Protein AF-A0A8A1M6J2-F1 (afdb_monomer_lite)

Foldseek 3Di:
DDDDDPDDPPPPPPPDPDDDDDPDDDPPPCDPVNVVVVVVVCVVVVVVVVVVVVVVVVVLVVLLVVLLVLLVQLLVLLVVCVVLLVQCVVDPDPVSVLVSLVVCVVSLVSNVVSVVVLVVSCVVLVPDPDPDPSSVVSNVSSVVCCVLRVCSVVLSVLSVVLNVDDDVVNVVSSVVSSVVSVSSNVSSVVVVVVSVVVD

Structure (mmCIF, N/CA/C/O backbone):
data_AF-A0A8A1M6J2-F1
#
_entry.id   AF-A0A8A1M6J2-F1
#
loop_
_atom_site.group_PDB
_atom_site.id
_atom_site.type_symbol
_atom_site.label_atom_id
_atom_site.label_alt_id
_atom_site.label_comp_id
_atom_site.label_asym_id
_atom_site.label_entity_id
_atom_site.label_seq_id
_atom_site.pdbx_PDB_ins_code
_atom_site.Cartn_x
_atom_site.Cartn_y
_atom_site.Cartn_z
_atom_site.occupancy
_atom_site.B_iso_or_equiv
_atom_site.auth_seq_id
_atom_site.auth_comp_id
_atom_site.auth_asym_id
_atom_site.auth_atom_id
_atom_site.pdbx_PDB_model_num
ATOM 1 N N . MET A 1 1 ? -9.683 -28.097 -28.982 1.00 28.72 1 MET A N 1
ATOM 2 C CA . MET A 1 1 ? -9.807 -28.753 -30.300 1.00 28.72 1 MET A CA 1
ATOM 3 C C . MET A 1 1 ? -9.767 -27.653 -31.357 1.00 28.72 1 MET A C 1
ATOM 5 O O . MET A 1 1 ? -10.725 -26.904 -31.413 1.00 28.72 1 MET A O 1
ATOM 9 N N . PHE A 1 2 ? -8.634 -27.545 -32.076 1.00 29.22 2 PHE A N 1
ATOM 10 C CA . PHE A 1 2 ? -8.342 -26.716 -33.273 1.00 29.22 2 PHE A CA 1
ATOM 11 C C . PHE A 1 2 ? -8.605 -25.196 -33.148 1.00 29.22 2 PHE A C 1
ATOM 13 O O . PHE A 1 2 ? -9.744 -24.764 -33.092 1.00 29.22 2 PHE A O 1
ATOM 20 N N . VAL A 1 3 ? -7.609 -24.304 -33.008 1.00 35.41 3 VAL A N 1
ATOM 21 C CA . VAL A 1 3 ? -6.515 -23.961 -33.951 1.00 35.41 3 VAL A CA 1
ATOM 22 C C . VAL A 1 3 ? -6.980 -24.016 -35.404 1.00 35.41 3 VAL A C 1
ATOM 24 O O . VAL A 1 3 ? -7.045 -25.108 -35.946 1.00 35.41 3 VAL A O 1
ATOM 27 N N . HIS A 1 4 ? -7.264 -22.857 -36.017 1.00 32.22 4 HIS A N 1
ATOM 28 C CA . HIS A 1 4 ? -6.902 -22.508 -37.405 1.00 32.22 4 HIS A CA 1
ATOM 29 C C . HIS A 1 4 ? -7.549 -21.189 -37.854 1.00 32.22 4 HIS A C 1
ATOM 31 O O . HIS A 1 4 ? -8.605 -21.209 -38.478 1.00 32.22 4 HIS A O 1
ATOM 37 N N . THR A 1 5 ? -6.876 -20.046 -37.662 1.00 41.50 5 THR A N 1
ATOM 38 C CA . THR A 1 5 ? -6.970 -18.944 -38.650 1.00 41.50 5 THR A CA 1
ATOM 39 C C . THR A 1 5 ? -5.749 -18.012 -38.675 1.00 41.50 5 THR A C 1
ATOM 41 O O . THR A 1 5 ? -5.894 -16.812 -38.842 1.00 41.50 5 THR A O 1
ATOM 44 N N . HIS A 1 6 ? -4.523 -18.535 -38.567 1.00 37.41 6 HIS A N 1
ATOM 45 C CA . HIS A 1 6 ? -3.322 -17.734 -38.866 1.00 37.41 6 HIS A CA 1
ATOM 46 C C . HIS A 1 6 ? -2.221 -18.544 -39.567 1.00 37.41 6 HIS A C 1
ATOM 48 O O . HIS A 1 6 ? -1.067 -18.546 -39.164 1.00 37.41 6 HIS A O 1
ATOM 54 N N . ILE A 1 7 ? -2.564 -19.228 -40.665 1.00 40.97 7 ILE A N 1
ATOM 55 C CA . ILE A 1 7 ? -1.568 -19.728 -41.630 1.00 40.97 7 ILE A CA 1
ATOM 56 C C . ILE A 1 7 ? -2.068 -19.429 -43.046 1.00 40.97 7 ILE A C 1
ATOM 58 O O . ILE A 1 7 ? -2.520 -20.309 -43.769 1.00 40.97 7 ILE A O 1
ATOM 62 N N . ALA A 1 8 ? -2.016 -18.156 -43.438 1.00 36.75 8 ALA A N 1
ATOM 63 C CA . ALA A 1 8 ? -2.224 -17.740 -44.830 1.00 36.75 8 ALA A CA 1
ATOM 64 C C . ALA A 1 8 ? -1.248 -16.640 -45.290 1.00 36.75 8 ALA A C 1
ATOM 66 O O . ALA A 1 8 ? -1.493 -15.983 -46.295 1.00 36.75 8 ALA A O 1
ATOM 67 N N . LYS A 1 9 ? -0.118 -16.443 -44.591 1.00 41.53 9 LYS A N 1
ATOM 68 C CA . LYS A 1 9 ? 0.955 -15.533 -45.043 1.00 41.53 9 LYS A CA 1
ATOM 69 C C . LYS A 1 9 ? 2.330 -16.180 -45.247 1.00 41.53 9 LYS A C 1
ATOM 71 O O . LYS A 1 9 ? 3.247 -15.497 -45.672 1.00 41.53 9 LYS A O 1
ATOM 76 N N . TYR A 1 10 ? 2.460 -17.494 -45.047 1.00 34.41 10 TYR A N 1
ATOM 77 C CA . TYR A 1 10 ? 3.731 -18.222 -45.211 1.00 34.41 10 TYR A CA 1
ATOM 78 C C . TYR A 1 10 ? 3.594 -19.509 -46.042 1.00 34.41 10 TYR A C 1
ATOM 80 O O . TYR A 1 10 ? 4.181 -20.540 -45.733 1.00 34.41 10 TYR A O 1
ATOM 88 N N . LYS A 1 11 ? 2.781 -19.480 -47.106 1.00 35.16 11 LYS A N 1
ATOM 89 C CA . LYS A 1 11 ? 2.588 -20.650 -47.984 1.00 35.16 11 LYS A CA 1
ATOM 90 C C . LYS A 1 11 ? 2.544 -20.330 -49.481 1.00 35.16 11 LYS A C 1
ATOM 92 O O . LYS A 1 11 ? 1.829 -20.986 -50.226 1.00 35.16 11 LYS A O 1
ATOM 97 N N . SER A 1 12 ? 3.336 -19.356 -49.934 1.00 34.34 12 SER A N 1
ATOM 98 C CA . SER A 1 12 ? 3.591 -19.160 -51.373 1.00 34.34 12 SER A CA 1
ATOM 99 C C . SER A 1 12 ? 5.063 -19.306 -51.776 1.00 34.34 12 SER A C 1
ATOM 101 O O . SER A 1 12 ? 5.423 -18.888 -52.869 1.00 34.34 12 SER A O 1
ATOM 103 N N . LEU A 1 13 ? 5.927 -19.867 -50.921 1.00 37.09 13 LEU A N 1
ATOM 104 C CA . LEU A 1 13 ? 7.374 -19.876 -51.186 1.00 37.09 13 LEU A CA 1
ATOM 105 C C . LEU A 1 13 ? 8.091 -21.214 -50.941 1.00 37.09 13 LEU A C 1
ATOM 107 O O . LEU A 1 13 ? 9.314 -21.238 -50.959 1.00 37.09 13 LEU A O 1
ATOM 111 N N . SER A 1 14 ? 7.384 -22.338 -50.755 1.00 34.81 14 SER A N 1
ATOM 112 C CA . SER A 1 14 ? 8.056 -23.636 -50.525 1.00 34.81 14 SER A CA 1
ATOM 113 C C . SER A 1 14 ? 7.515 -24.820 -51.334 1.00 34.81 14 SER A C 1
ATOM 115 O O . SER A 1 14 ? 7.565 -25.964 -50.876 1.00 34.81 14 SER A O 1
ATOM 117 N N . THR A 1 15 ? 6.988 -24.598 -52.537 1.00 35.62 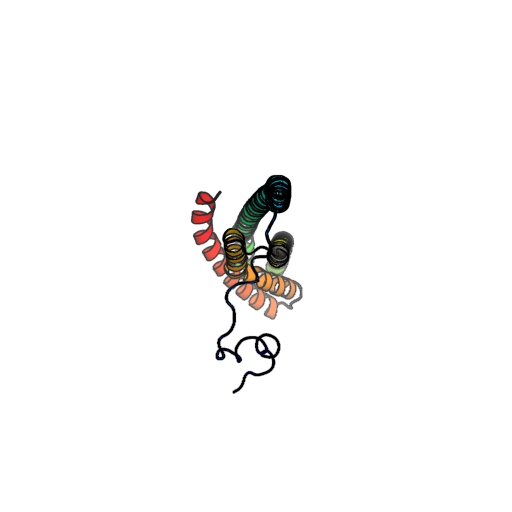15 THR A N 1
ATOM 118 C CA . THR A 1 15 ? 6.666 -25.725 -53.429 1.00 35.62 15 THR A CA 1
ATOM 119 C C . THR A 1 15 ? 6.908 -25.366 -54.884 1.00 35.62 15 THR A C 1
ATOM 121 O O . THR A 1 15 ? 5.979 -25.265 -55.666 1.00 35.62 15 THR A O 1
ATOM 124 N N . GLU A 1 16 ? 8.179 -25.171 -55.225 1.00 32.75 16 GLU A N 1
ATOM 125 C CA . GLU A 1 16 ? 8.700 -25.460 -56.566 1.00 32.75 16 GLU A CA 1
ATOM 126 C C . GLU A 1 16 ? 10.230 -25.582 -56.498 1.00 32.75 16 GLU A C 1
ATOM 128 O O . GLU A 1 16 ? 10.995 -24.831 -57.092 1.00 32.75 16 GLU A O 1
ATOM 133 N N . LEU A 1 17 ? 10.703 -26.553 -55.713 1.00 36.94 17 LEU A N 1
ATOM 134 C CA . LEU A 1 17 ? 12.042 -27.098 -55.896 1.00 36.94 17 LEU A CA 1
ATOM 135 C C . LEU A 1 17 ? 11.876 -28.419 -56.640 1.00 36.94 17 LEU A C 1
ATOM 137 O O . LEU A 1 17 ? 11.565 -29.428 -56.023 1.00 36.94 17 LEU A O 1
ATOM 141 N N . HIS A 1 18 ? 11.975 -28.361 -57.968 1.00 39.97 18 HIS A N 1
ATOM 142 C CA . HIS A 1 18 ? 12.741 -29.286 -58.812 1.00 39.97 18 HIS A CA 1
ATOM 143 C C . HIS A 1 18 ? 12.378 -29.080 -60.287 1.00 39.97 18 HIS A C 1
ATOM 145 O O . HIS A 1 18 ? 11.593 -29.827 -60.848 1.00 39.97 18 HIS A O 1
ATOM 151 N N . THR A 1 19 ? 13.051 -28.129 -60.931 1.00 31.41 19 THR A N 1
ATOM 152 C CA . THR A 1 19 ? 13.659 -28.360 -62.248 1.00 31.41 19 THR A CA 1
ATOM 153 C C . THR A 1 19 ? 14.817 -27.384 -62.411 1.00 31.41 19 THR A C 1
ATOM 155 O O . THR A 1 19 ? 14.648 -26.170 -62.398 1.00 31.41 19 THR A O 1
ATOM 158 N N . THR A 1 20 ? 16.013 -27.958 -62.497 1.00 43.75 20 THR A N 1
ATOM 159 C CA . THR A 1 20 ? 17.267 -27.377 -62.988 1.00 43.75 20 THR A CA 1
ATOM 160 C C . THR A 1 20 ? 17.064 -26.230 -63.975 1.00 43.75 20 THR A C 1
ATOM 162 O O . THR A 1 20 ? 16.504 -26.492 -65.033 1.00 43.75 20 THR A O 1
ATOM 165 N N . THR A 1 21 ? 17.563 -25.021 -63.674 1.00 34.22 21 THR A N 1
ATOM 166 C CA . THR A 1 21 ? 18.213 -24.079 -64.618 1.00 34.22 21 THR A CA 1
ATOM 167 C C . THR A 1 21 ? 18.745 -22.839 -63.864 1.00 34.22 21 THR A C 1
ATOM 169 O O . THR A 1 21 ? 17.989 -22.100 -63.249 1.00 34.22 21 THR A O 1
ATOM 172 N N . ASN A 1 22 ? 20.058 -22.596 -63.975 1.00 32.06 22 ASN A N 1
ATOM 173 C CA . ASN A 1 22 ? 20.774 -21.326 -63.753 1.00 32.06 22 ASN A CA 1
ATOM 174 C C . ASN A 1 22 ? 20.857 -20.712 -62.339 1.00 32.06 22 ASN A C 1
ATOM 176 O O . ASN A 1 22 ? 20.416 -19.592 -62.087 1.00 32.06 22 ASN A O 1
ATOM 180 N N . THR A 1 23 ? 21.669 -21.332 -61.484 1.00 34.72 23 THR A N 1
ATOM 181 C CA . THR A 1 23 ? 22.459 -20.651 -60.438 1.00 34.72 23 THR A CA 1
ATOM 182 C C . THR A 1 23 ? 23.546 -19.747 -61.048 1.00 34.72 23 THR A C 1
ATOM 184 O O . THR A 1 23 ? 24.741 -19.974 -60.863 1.00 34.72 23 THR A O 1
ATOM 187 N N . ARG A 1 24 ? 23.169 -18.720 -61.827 1.00 37.62 24 ARG A N 1
ATOM 188 C CA . ARG A 1 24 ? 24.161 -17.761 -62.360 1.00 37.62 24 ARG A CA 1
ATOM 189 C C . ARG A 1 24 ? 23.747 -16.294 -62.449 1.00 37.62 24 ARG A C 1
ATOM 191 O O . ARG A 1 24 ? 24.593 -15.481 -62.803 1.00 37.62 24 ARG A O 1
ATOM 198 N N . THR A 1 25 ? 22.531 -15.891 -62.084 1.00 40.81 25 THR A N 1
ATOM 199 C CA . THR A 1 25 ? 22.144 -14.493 -62.356 1.00 40.81 25 THR A CA 1
ATOM 200 C C . THR A 1 25 ? 21.200 -13.893 -61.322 1.00 40.81 25 THR A C 1
ATOM 202 O O . THR A 1 25 ? 20.104 -13.476 -61.662 1.00 40.81 25 THR A O 1
ATOM 205 N N . PHE A 1 26 ? 21.622 -13.812 -60.056 1.00 38.41 26 PHE A N 1
ATOM 206 C CA . PHE A 1 26 ? 21.017 -12.866 -59.101 1.00 38.41 26 PHE A CA 1
ATOM 207 C C . PHE A 1 26 ? 21.988 -12.341 -58.030 1.00 38.41 26 PHE A C 1
ATOM 209 O O . PHE A 1 26 ? 21.567 -11.893 -56.972 1.00 38.41 26 PHE A O 1
ATOM 216 N N . ILE A 1 27 ? 23.293 -12.306 -58.321 1.00 47.31 27 ILE A N 1
ATOM 217 C CA . ILE A 1 27 ? 24.171 -11.306 -57.701 1.00 47.31 27 ILE A CA 1
ATOM 218 C C . ILE A 1 27 ? 24.135 -10.111 -58.652 1.00 47.31 27 ILE A C 1
ATOM 220 O O . ILE A 1 27 ? 24.981 -9.975 -59.535 1.00 47.31 27 ILE A O 1
ATOM 224 N N . LYS A 1 28 ? 23.087 -9.281 -58.550 1.00 47.28 28 LYS A N 1
ATOM 225 C CA . LYS A 1 28 ? 23.174 -7.920 -59.091 1.00 47.28 28 LYS A CA 1
ATOM 226 C C . LYS A 1 28 ? 24.376 -7.291 -58.400 1.00 47.28 28 LYS A C 1
ATOM 228 O O . LYS A 1 28 ? 24.428 -7.279 -57.175 1.00 47.28 28 LYS A O 1
ATOM 233 N N . SER A 1 29 ? 25.353 -6.859 -59.189 1.00 49.50 29 SER A N 1
ATOM 234 C CA . SER A 1 29 ? 26.578 -6.229 -58.714 1.00 49.50 29 SER A CA 1
ATOM 235 C C . SER A 1 29 ? 26.227 -5.090 -57.759 1.00 49.50 29 SER A C 1
ATOM 237 O O . SER A 1 29 ? 25.819 -4.015 -58.206 1.00 49.50 29 SER A O 1
ATOM 239 N N . ILE A 1 30 ? 26.365 -5.319 -56.455 1.00 53.44 30 ILE A N 1
ATOM 240 C CA . ILE A 1 30 ? 26.447 -4.224 -55.499 1.00 53.44 30 ILE A CA 1
ATOM 241 C C . ILE A 1 30 ? 27.742 -3.511 -55.884 1.00 53.44 30 ILE A C 1
ATOM 243 O O . ILE A 1 30 ? 28.828 -4.081 -55.771 1.00 53.44 30 ILE A O 1
ATOM 247 N N . SER A 1 31 ? 27.630 -2.334 -56.500 1.00 52.66 31 SER A N 1
ATOM 248 C CA . SER A 1 31 ? 28.819 -1.561 -56.848 1.00 52.66 31 SER A CA 1
ATOM 249 C C . SER A 1 31 ? 29.543 -1.198 -55.550 1.00 52.66 31 SER A C 1
ATOM 251 O O . SER A 1 31 ? 28.902 -1.015 -54.515 1.00 52.66 31 SER A O 1
ATOM 253 N N . ALA A 1 32 ? 30.869 -1.051 -55.586 1.00 57.34 32 ALA A N 1
ATOM 254 C CA . ALA A 1 32 ? 31.625 -0.600 -54.415 1.00 57.34 32 ALA A CA 1
ATOM 255 C C . ALA A 1 32 ? 31.066 0.722 -53.836 1.00 57.34 32 ALA A C 1
ATOM 257 O O . ALA A 1 32 ? 31.079 0.917 -52.626 1.00 57.34 32 ALA A O 1
ATOM 258 N N . SER A 1 33 ? 30.485 1.575 -54.691 1.00 59.31 33 SER A N 1
ATOM 259 C CA . SER A 1 33 ? 29.774 2.802 -54.305 1.00 59.31 33 SER A CA 1
ATOM 260 C C . SER A 1 33 ? 28.477 2.539 -53.522 1.00 59.31 33 SER A C 1
ATOM 262 O O . SER A 1 33 ? 28.183 3.277 -52.587 1.00 59.31 33 SER A O 1
ATOM 264 N N . SER A 1 34 ? 27.730 1.477 -53.839 1.00 58.81 34 SER A N 1
ATOM 265 C CA . SER A 1 34 ? 26.537 1.082 -53.079 1.00 58.81 34 SER A CA 1
ATOM 266 C C . SER A 1 34 ? 26.891 0.468 -51.722 1.00 58.81 34 SER A C 1
ATOM 268 O O . SER A 1 34 ? 26.146 0.682 -50.773 1.00 58.81 34 SER A O 1
ATOM 270 N N . CYS A 1 35 ? 28.009 -0.260 -51.603 1.00 54.78 35 CYS A N 1
ATOM 271 C CA . CYS A 1 35 ? 28.500 -0.732 -50.301 1.00 54.78 35 CYS A CA 1
ATOM 272 C C . CYS A 1 35 ? 28.978 0.431 -49.422 1.00 54.78 35 CYS A C 1
ATOM 274 O O . CYS A 1 35 ? 28.642 0.468 -48.245 1.00 54.78 35 CYS A O 1
ATOM 276 N N . LEU A 1 36 ? 29.719 1.386 -49.997 1.00 66.38 36 LEU A N 1
ATOM 277 C CA . LEU A 1 36 ? 30.190 2.582 -49.290 1.00 66.38 36 LEU A CA 1
ATOM 278 C C . LEU A 1 36 ? 29.029 3.423 -48.757 1.00 66.38 36 LEU A C 1
ATOM 280 O O . LEU A 1 36 ? 29.043 3.783 -47.592 1.00 66.38 36 LEU A O 1
ATOM 284 N N . SER A 1 37 ? 27.987 3.650 -49.561 1.00 66.06 37 SER A N 1
ATOM 285 C CA . SER A 1 37 ? 26.812 4.411 -49.119 1.00 66.06 37 SER A CA 1
ATOM 286 C C . SER A 1 37 ? 26.025 3.707 -48.004 1.00 66.06 37 SER A C 1
ATOM 288 O O . SER A 1 37 ? 25.503 4.372 -47.114 1.00 66.06 37 SER A O 1
ATOM 290 N N . ILE A 1 38 ? 25.965 2.370 -48.012 1.00 67.31 38 ILE A N 1
ATOM 291 C CA . ILE A 1 38 ? 25.357 1.594 -46.920 1.00 67.31 38 ILE A CA 1
ATOM 292 C C . ILE A 1 38 ? 26.224 1.668 -45.656 1.00 67.31 38 ILE A C 1
ATOM 294 O O . ILE A 1 38 ? 25.680 1.854 -44.573 1.00 67.31 38 ILE A O 1
ATOM 298 N N . MET A 1 39 ? 27.552 1.562 -45.783 1.00 67.94 39 MET A N 1
ATOM 299 C CA . MET A 1 39 ? 28.477 1.701 -44.651 1.00 67.94 39 MET A CA 1
ATOM 300 C C . MET A 1 39 ? 28.437 3.109 -44.053 1.00 67.94 39 MET A C 1
ATOM 302 O O . MET A 1 39 ? 28.335 3.225 -42.844 1.00 67.94 39 MET A O 1
ATOM 306 N N . GLU A 1 40 ? 28.424 4.162 -44.872 1.00 70.38 40 GLU A N 1
ATOM 307 C CA . GLU A 1 40 ? 28.288 5.550 -44.407 1.00 70.38 40 GLU A CA 1
ATOM 308 C C . GLU A 1 40 ? 26.938 5.790 -43.719 1.00 70.38 40 GLU A C 1
ATOM 310 O O . GLU A 1 40 ? 26.886 6.438 -42.678 1.00 70.38 40 GLU A O 1
ATOM 315 N N . SER A 1 41 ? 25.848 5.227 -44.254 1.00 69.25 41 SER A N 1
ATOM 316 C CA . SER A 1 41 ? 24.523 5.330 -43.632 1.00 69.25 41 SER A CA 1
ATOM 317 C C . SER A 1 41 ? 24.444 4.578 -42.299 1.00 69.25 41 SER A C 1
ATOM 319 O O . SER A 1 41 ? 23.797 5.059 -41.370 1.00 69.25 41 SER A O 1
ATOM 321 N N . LEU A 1 42 ? 25.096 3.416 -42.189 1.00 64.50 42 LEU A N 1
ATOM 322 C CA . LEU A 1 42 ? 25.210 2.658 -40.940 1.00 64.50 42 LEU A CA 1
ATOM 323 C C . LEU A 1 42 ? 26.089 3.393 -39.925 1.00 64.50 42 LEU A C 1
ATOM 325 O O . LEU A 1 42 ? 25.679 3.523 -38.777 1.00 64.50 42 LEU A O 1
ATOM 329 N N . ASP A 1 43 ? 27.236 3.929 -40.348 1.00 70.19 43 ASP A N 1
ATOM 330 C CA . ASP A 1 43 ? 28.138 4.720 -39.501 1.00 70.19 43 ASP A CA 1
ATOM 331 C C . ASP A 1 43 ? 27.476 6.012 -39.006 1.00 70.19 43 ASP A C 1
ATOM 333 O O . ASP A 1 43 ? 27.769 6.455 -37.899 1.00 70.19 43 ASP A O 1
ATOM 337 N N . SER A 1 44 ? 26.552 6.600 -39.777 1.00 71.44 44 SER A N 1
ATOM 338 C CA . SER A 1 44 ? 25.768 7.756 -39.324 1.00 71.44 44 SER A CA 1
ATOM 339 C C . SER A 1 44 ? 24.619 7.395 -38.378 1.00 71.44 44 SER A C 1
ATOM 341 O O . SER A 1 44 ? 24.281 8.203 -37.521 1.00 71.44 44 SER A O 1
ATOM 343 N N . ALA A 1 45 ? 24.036 6.197 -38.508 1.00 68.00 45 ALA A N 1
ATOM 344 C CA . ALA A 1 45 ? 22.913 5.743 -37.680 1.00 68.00 45 ALA A CA 1
ATOM 345 C C . ALA A 1 45 ? 23.366 5.085 -36.363 1.00 68.00 45 ALA A C 1
ATOM 347 O O . ALA A 1 45 ? 22.651 5.115 -35.366 1.00 68.00 45 ALA A O 1
ATOM 348 N N . LEU A 1 46 ? 24.566 4.501 -36.338 1.00 68.75 46 LEU A N 1
ATOM 349 C CA . LEU A 1 46 ? 25.161 3.851 -35.167 1.00 68.75 46 LEU A CA 1
ATOM 350 C C . LEU A 1 46 ? 25.249 4.765 -33.928 1.00 68.75 46 LEU A C 1
ATOM 352 O O . LEU A 1 46 ? 24.896 4.300 -32.845 1.00 68.75 46 LEU A O 1
ATOM 356 N N . PRO A 1 47 ? 25.689 6.036 -34.037 1.00 73.31 47 PRO A N 1
ATOM 357 C CA . PRO A 1 47 ? 25.720 6.961 -32.907 1.00 73.31 47 PRO A CA 1
ATOM 358 C C . PRO A 1 47 ? 24.332 7.281 -32.344 1.00 73.31 47 PRO A C 1
ATOM 360 O O . PRO A 1 47 ? 24.188 7.336 -31.129 1.00 73.31 47 PRO A O 1
ATOM 363 N N . GLU A 1 48 ? 23.327 7.453 -33.208 1.00 70.38 48 GLU A N 1
ATOM 364 C CA . GLU A 1 48 ? 21.945 7.766 -32.816 1.00 70.38 48 GLU A CA 1
ATOM 365 C C . GLU A 1 48 ? 21.306 6.577 -32.087 1.00 70.38 48 GLU A C 1
ATOM 367 O O . GLU A 1 48 ? 20.865 6.713 -30.952 1.00 70.38 48 GLU A O 1
ATOM 372 N N . VAL A 1 49 ? 21.411 5.371 -32.657 1.00 68.06 49 VAL A N 1
ATOM 373 C CA . VAL A 1 49 ? 20.946 4.130 -32.011 1.00 68.06 49 VAL A CA 1
ATOM 374 C C . VAL A 1 49 ? 21.658 3.892 -30.681 1.00 68.06 49 VAL A C 1
ATOM 376 O O . VAL A 1 49 ? 21.046 3.447 -29.713 1.00 68.06 49 VAL A O 1
ATOM 379 N N . ARG A 1 50 ? 22.961 4.181 -30.608 1.00 67.38 50 ARG A N 1
ATOM 380 C CA . ARG A 1 50 ? 23.720 4.042 -29.365 1.00 67.38 50 ARG A CA 1
ATOM 381 C C . ARG A 1 50 ? 23.249 5.035 -28.303 1.00 67.38 50 ARG A C 1
ATOM 383 O O . ARG A 1 50 ? 23.102 4.635 -27.153 1.00 67.38 50 ARG A O 1
ATOM 390 N N . GLN A 1 51 ? 23.007 6.287 -28.680 1.00 71.56 51 GLN A N 1
ATOM 391 C CA . GLN A 1 51 ? 22.508 7.313 -27.769 1.00 71.56 51 GLN A CA 1
ATOM 392 C C . GLN A 1 51 ? 21.098 6.978 -27.267 1.00 71.56 51 GLN A C 1
ATOM 394 O O . GLN A 1 51 ? 20.843 7.101 -26.073 1.00 71.56 51 GLN A O 1
ATOM 399 N N . ASP A 1 52 ? 20.221 6.476 -28.137 1.00 72.25 52 ASP A N 1
ATOM 400 C CA . ASP A 1 52 ? 18.885 6.017 -27.751 1.00 72.25 52 ASP A CA 1
ATOM 401 C C . ASP A 1 52 ? 18.956 4.833 -26.777 1.00 72.25 52 ASP A C 1
ATOM 403 O O . ASP A 1 52 ? 18.219 4.785 -25.796 1.00 72.25 52 ASP A O 1
ATOM 407 N N . ILE A 1 53 ? 19.863 3.874 -27.000 1.00 66.19 53 ILE A N 1
ATOM 408 C CA . ILE A 1 53 ? 20.083 2.754 -26.071 1.00 66.19 53 ILE A CA 1
ATOM 409 C C . ILE A 1 53 ? 20.599 3.257 -24.717 1.00 66.19 53 ILE A C 1
ATOM 411 O O . ILE A 1 53 ? 20.104 2.811 -23.686 1.00 66.19 53 ILE A O 1
ATOM 415 N N . GLU A 1 54 ? 21.572 4.172 -24.708 1.00 68.69 54 GLU A N 1
ATOM 416 C CA . GLU A 1 54 ? 22.146 4.743 -23.481 1.00 68.69 54 GLU A CA 1
ATOM 417 C C . GLU A 1 54 ? 21.106 5.555 -22.690 1.00 68.69 54 GLU A C 1
ATOM 419 O O . GLU A 1 54 ? 21.013 5.390 -21.475 1.00 68.69 54 GLU A O 1
ATOM 424 N N . GLN A 1 55 ? 20.268 6.351 -23.363 1.00 68.88 55 GLN A N 1
ATOM 425 C CA . GLN A 1 55 ? 19.172 7.080 -22.720 1.00 68.88 55 GLN A CA 1
ATOM 426 C C . GLN A 1 55 ? 18.113 6.126 -22.154 1.00 68.88 55 GLN A C 1
ATOM 428 O O . GLN A 1 55 ? 17.713 6.273 -21.006 1.00 68.88 55 GLN A O 1
ATOM 433 N N . ASN A 1 56 ? 17.722 5.094 -22.909 1.00 68.62 56 ASN A N 1
ATOM 434 C CA . ASN A 1 56 ? 16.776 4.080 -22.433 1.00 68.62 56 ASN A CA 1
ATOM 435 C C . ASN A 1 56 ? 17.319 3.262 -21.245 1.00 68.62 56 ASN A C 1
ATOM 437 O O . ASN A 1 56 ? 16.532 2.745 -20.456 1.00 68.62 56 ASN A O 1
ATOM 441 N N . ILE A 1 57 ? 18.644 3.086 -21.127 1.00 66.38 57 ILE A N 1
ATOM 442 C CA . ILE A 1 57 ? 19.273 2.478 -19.939 1.00 66.38 57 ILE A CA 1
ATOM 443 C C . ILE A 1 57 ? 19.133 3.417 -18.738 1.00 66.38 57 ILE A C 1
ATOM 445 O O . ILE A 1 57 ? 18.621 2.990 -17.710 1.00 66.38 57 ILE A O 1
ATOM 449 N N . ALA A 1 58 ? 19.524 4.686 -18.886 1.00 71.50 58 ALA A N 1
ATOM 450 C CA . ALA A 1 58 ? 19.452 5.665 -17.802 1.00 71.50 58 ALA A CA 1
ATOM 451 C C . ALA A 1 58 ? 18.012 5.860 -17.292 1.00 71.50 58 ALA A C 1
ATOM 453 O O . ALA A 1 58 ? 17.776 5.854 -16.087 1.00 71.50 58 ALA A O 1
ATOM 454 N N . ASP A 1 59 ? 17.040 5.940 -18.205 1.00 80.31 59 ASP A N 1
ATOM 455 C CA . ASP A 1 59 ? 15.624 6.071 -17.855 1.00 80.31 59 ASP A CA 1
ATOM 456 C C . ASP A 1 59 ? 15.107 4.841 -17.082 1.00 80.31 59 ASP A C 1
ATOM 458 O O . ASP A 1 59 ? 14.259 4.970 -16.198 1.00 80.31 59 ASP A O 1
ATOM 462 N N . LEU A 1 60 ? 15.610 3.639 -17.393 1.00 83.50 60 LEU A N 1
ATOM 463 C CA . LEU A 1 60 ? 15.237 2.409 -16.692 1.00 83.50 60 LEU A CA 1
ATOM 464 C C . LEU A 1 60 ? 15.878 2.321 -15.300 1.00 83.50 60 LEU A C 1
ATOM 466 O O . LEU A 1 60 ? 15.193 1.924 -14.361 1.00 83.50 60 LEU A O 1
ATOM 470 N N . ASP A 1 61 ? 17.139 2.730 -15.151 1.00 85.44 61 ASP A N 1
ATOM 471 C CA . ASP A 1 61 ? 17.830 2.787 -13.853 1.00 85.44 61 ASP A CA 1
ATOM 472 C C . ASP A 1 61 ? 17.151 3.790 -12.900 1.00 85.44 61 ASP A C 1
ATOM 474 O O . ASP A 1 61 ? 16.939 3.501 -11.715 1.00 85.44 61 ASP A O 1
ATOM 478 N N . ASP A 1 62 ? 16.733 4.947 -13.422 1.00 88.06 62 ASP A N 1
ATOM 479 C CA . ASP A 1 62 ? 15.973 5.950 -12.668 1.00 88.06 62 ASP A CA 1
ATOM 480 C C . ASP A 1 62 ? 14.598 5.405 -12.239 1.00 88.06 62 ASP A C 1
ATOM 482 O O . ASP A 1 62 ? 14.169 5.595 -11.094 1.00 88.06 62 ASP A O 1
ATOM 486 N N . LEU A 1 63 ? 13.905 4.685 -13.132 1.00 89.94 63 LEU A N 1
ATOM 487 C CA . LEU A 1 63 ? 12.643 4.006 -12.816 1.00 89.94 63 LEU A CA 1
ATOM 488 C C . LEU A 1 63 ? 12.830 2.920 -11.754 1.00 89.94 63 LEU A C 1
ATOM 490 O O . LEU A 1 63 ? 11.995 2.802 -10.856 1.00 89.94 63 LEU A O 1
ATOM 494 N N . TYR A 1 64 ? 13.916 2.154 -11.836 1.00 89.62 64 TYR A N 1
ATOM 495 C CA . TYR A 1 64 ? 14.244 1.107 -10.875 1.00 89.62 64 TYR A CA 1
ATOM 496 C C . TYR A 1 64 ? 14.503 1.691 -9.484 1.00 89.62 64 TYR A C 1
ATOM 498 O O . TYR A 1 64 ? 13.887 1.274 -8.504 1.00 89.62 64 TYR A O 1
ATOM 506 N N . SER A 1 65 ? 15.320 2.741 -9.406 1.00 90.44 65 SER A N 1
ATOM 507 C CA . SER A 1 65 ? 15.595 3.468 -8.161 1.00 90.44 65 SER A CA 1
ATOM 508 C C . SER A 1 65 ? 14.311 4.037 -7.545 1.00 90.44 65 SER A C 1
ATOM 510 O O . SER A 1 65 ? 14.070 3.931 -6.341 1.00 90.44 65 SER A O 1
ATOM 512 N N . ALA A 1 66 ? 13.429 4.601 -8.375 1.00 93.06 66 ALA A N 1
ATOM 513 C CA . ALA A 1 66 ? 12.139 5.112 -7.927 1.00 93.06 66 ALA A CA 1
ATOM 514 C C . ALA A 1 66 ? 11.183 4.001 -7.450 1.00 93.06 66 ALA A C 1
ATOM 516 O O . ALA A 1 66 ? 10.380 4.243 -6.540 1.00 93.06 66 ALA A O 1
ATOM 517 N N . LEU A 1 67 ? 11.255 2.804 -8.043 1.00 93.50 67 LEU A N 1
ATOM 518 C CA . LEU A 1 67 ? 10.496 1.630 -7.615 1.00 93.50 67 LEU A CA 1
ATOM 519 C C . LEU A 1 67 ? 10.973 1.142 -6.244 1.00 93.50 67 LEU A C 1
ATOM 521 O O . LEU A 1 67 ? 10.139 0.956 -5.360 1.00 93.50 67 LEU A O 1
ATOM 525 N N . LEU A 1 68 ? 12.289 1.015 -6.042 1.00 92.19 68 LEU A N 1
ATOM 526 C CA . LEU A 1 68 ? 12.873 0.635 -4.751 1.00 92.19 68 LEU A CA 1
ATOM 527 C C . LEU A 1 68 ? 12.510 1.632 -3.648 1.00 92.19 68 LEU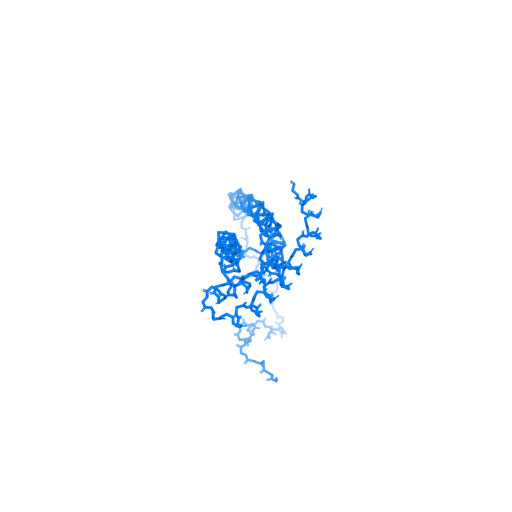 A C 1
ATOM 529 O O . LEU A 1 68 ? 12.078 1.225 -2.571 1.00 92.19 68 LEU A O 1
ATOM 533 N N . GLN A 1 69 ? 12.580 2.936 -3.932 1.00 93.69 69 GLN A N 1
ATOM 534 C CA . GLN A 1 69 ? 12.123 3.948 -2.979 1.00 93.69 69 GLN A CA 1
ATOM 535 C C . GLN A 1 69 ? 10.632 3.788 -2.656 1.00 93.69 69 GLN A C 1
ATOM 537 O O . GLN A 1 69 ? 10.228 3.911 -1.507 1.00 93.69 69 GLN A O 1
ATOM 542 N N . THR A 1 70 ? 9.801 3.477 -3.655 1.00 94.44 70 THR A N 1
ATOM 543 C CA . THR A 1 70 ? 8.363 3.258 -3.433 1.00 94.44 70 THR A CA 1
ATOM 544 C C . THR A 1 70 ? 8.109 2.015 -2.579 1.00 94.44 70 THR A C 1
ATOM 546 O O . THR A 1 70 ? 7.246 2.061 -1.706 1.00 94.44 70 THR A O 1
ATOM 549 N N . ARG A 1 71 ? 8.874 0.929 -2.774 1.00 94.12 71 ARG A N 1
ATOM 550 C CA . ARG A 1 71 ? 8.850 -0.253 -1.894 1.00 94.12 71 ARG A CA 1
ATOM 551 C C . ARG A 1 71 ? 9.191 0.136 -0.457 1.00 94.12 71 ARG A C 1
ATOM 553 O O . ARG A 1 71 ? 8.407 -0.162 0.439 1.00 94.12 71 ARG A O 1
ATOM 560 N N . TRP A 1 72 ? 10.300 0.848 -0.250 1.00 93.62 72 TRP A N 1
ATOM 561 C CA . TRP A 1 72 ? 10.700 1.325 1.077 1.00 93.62 72 TRP A CA 1
ATOM 562 C C . TRP A 1 72 ? 9.586 2.145 1.730 1.00 93.62 72 TRP A C 1
ATOM 564 O O . TRP A 1 72 ? 9.226 1.906 2.881 1.00 93.62 72 TRP A O 1
ATOM 574 N N . ASP A 1 73 ? 9.015 3.107 1.002 1.00 94.69 73 ASP A N 1
ATOM 575 C CA . ASP A 1 73 ? 7.964 3.983 1.521 1.00 94.69 73 ASP A CA 1
ATOM 576 C C . ASP A 1 73 ? 6.715 3.178 1.935 1.00 94.69 73 ASP A C 1
ATOM 578 O O . ASP A 1 73 ? 6.121 3.455 2.981 1.00 94.69 73 ASP A O 1
ATOM 582 N N . ILE A 1 74 ? 6.344 2.142 1.168 1.00 93.31 74 ILE A N 1
ATOM 583 C CA . ILE A 1 74 ? 5.250 1.214 1.504 1.00 93.31 74 ILE A CA 1
ATOM 584 C C . ILE A 1 74 ? 5.566 0.457 2.798 1.00 93.31 74 ILE A C 1
ATOM 586 O O . ILE A 1 74 ? 4.755 0.455 3.729 1.00 93.31 74 ILE A O 1
ATOM 590 N N . GLU A 1 75 ? 6.743 -0.164 2.877 1.00 93.56 75 GLU A N 1
ATOM 591 C CA . GLU A 1 75 ? 7.165 -0.959 4.034 1.00 93.56 75 GLU A CA 1
ATOM 592 C C . GLU A 1 75 ? 7.259 -0.109 5.310 1.00 93.56 75 GLU A C 1
ATOM 594 O O . GLU A 1 75 ? 6.813 -0.532 6.384 1.00 93.56 75 GLU A O 1
ATOM 599 N N . GLN A 1 76 ? 7.768 1.121 5.201 1.00 92.62 76 GLN A N 1
ATOM 600 C CA . GLN A 1 76 ? 7.802 2.076 6.306 1.00 92.62 76 GLN A CA 1
ATOM 601 C C . GLN A 1 76 ? 6.400 2.499 6.735 1.00 92.62 76 GLN A C 1
ATOM 603 O O . GLN A 1 76 ? 6.117 2.544 7.934 1.00 92.62 76 GLN A O 1
ATOM 608 N N . ASN A 1 77 ? 5.497 2.780 5.793 1.00 93.62 77 ASN A N 1
ATOM 609 C CA . ASN A 1 77 ? 4.121 3.140 6.122 1.00 93.62 77 ASN A CA 1
ATOM 610 C C . ASN A 1 77 ? 3.418 2.010 6.899 1.00 93.62 77 ASN A C 1
ATOM 612 O O . ASN A 1 77 ? 2.866 2.245 7.976 1.00 93.62 77 ASN A O 1
ATOM 616 N N . ILE A 1 78 ? 3.534 0.766 6.420 1.00 92.38 78 ILE A N 1
ATOM 617 C CA . ILE A 1 78 ? 2.987 -0.432 7.082 1.00 92.38 78 ILE A CA 1
ATOM 618 C C . ILE A 1 78 ? 3.603 -0.637 8.472 1.00 92.38 78 ILE A C 1
ATOM 620 O O . ILE A 1 78 ? 2.901 -0.944 9.441 1.00 92.38 78 ILE A O 1
ATOM 624 N N . SER A 1 79 ? 4.910 -0.427 8.602 1.00 90.69 79 SER A N 1
ATOM 625 C CA . SER A 1 79 ? 5.606 -0.538 9.887 1.00 90.69 79 SER A CA 1
ATOM 626 C C . SER A 1 79 ? 5.131 0.516 10.886 1.00 90.69 79 SER A C 1
ATOM 628 O O . SER A 1 79 ? 4.867 0.203 12.051 1.00 90.69 79 SER A O 1
ATOM 630 N N . ASN A 1 80 ? 4.921 1.749 10.423 1.00 91.00 80 ASN A N 1
ATOM 631 C CA . ASN A 1 80 ? 4.394 2.850 11.227 1.00 91.00 80 ASN A CA 1
ATOM 632 C C . ASN A 1 80 ? 2.935 2.630 11.655 1.00 91.00 80 ASN A C 1
ATOM 634 O O . ASN A 1 80 ? 2.511 3.156 12.686 1.00 91.00 80 ASN A O 1
ATOM 638 N N . LEU A 1 81 ? 2.174 1.806 10.927 1.00 89.94 81 LEU A N 1
ATOM 639 C CA . LEU A 1 81 ? 0.808 1.423 11.289 1.00 89.94 81 LEU A CA 1
ATOM 640 C C . LEU A 1 81 ? 0.732 0.473 12.493 1.00 89.94 81 LEU A C 1
ATOM 642 O O . LEU A 1 81 ? -0.337 0.349 13.093 1.00 89.94 81 LEU A O 1
ATOM 646 N N . LYS A 1 82 ? 1.843 -0.145 12.914 1.00 89.50 82 LYS A N 1
ATOM 647 C CA . LYS A 1 82 ? 1.882 -1.101 14.033 1.00 89.50 82 LYS A CA 1
ATOM 648 C C . LYS A 1 82 ? 1.347 -0.540 15.341 1.00 89.50 82 LYS A C 1
ATOM 650 O O . LYS A 1 82 ? 0.481 -1.148 15.969 1.00 89.50 82 LYS A O 1
ATOM 655 N N . GLU A 1 83 ? 1.846 0.615 15.763 1.00 91.06 83 GLU A N 1
ATOM 656 C CA . GLU A 1 83 ? 1.433 1.207 17.035 1.00 91.06 83 GLU A CA 1
ATOM 657 C C . GLU A 1 83 ? -0.020 1.727 16.990 1.00 91.06 83 GLU A C 1
ATOM 659 O O . GLU A 1 83 ? -0.796 1.375 17.884 1.00 91.06 83 GLU A O 1
ATOM 664 N N . PRO A 1 84 ? -0.458 2.473 15.953 1.00 91.75 84 PRO A N 1
ATOM 665 C CA . PRO A 1 84 ? -1.863 2.844 15.783 1.00 91.75 84 PRO A CA 1
ATOM 666 C C . PRO A 1 84 ? -2.830 1.651 15.785 1.00 91.75 84 PRO A C 1
ATOM 668 O O . PRO A 1 84 ? -3.856 1.701 16.467 1.00 91.75 84 PRO A O 1
ATOM 671 N N . PHE A 1 85 ? -2.491 0.555 15.097 1.00 90.25 85 PHE A N 1
ATOM 672 C CA . PHE A 1 85 ? -3.298 -0.666 15.128 1.00 90.25 85 PHE A CA 1
ATOM 673 C C . PHE A 1 85 ? -3.324 -1.306 16.514 1.00 90.25 85 PHE A C 1
ATOM 675 O O . PHE A 1 85 ? -4.384 -1.731 16.966 1.00 90.25 85 PHE A O 1
ATOM 682 N N . GLN A 1 86 ? -2.208 -1.311 17.245 1.00 90.12 86 GLN A N 1
ATOM 683 C CA . GLN A 1 86 ? -2.197 -1.810 18.620 1.00 90.12 86 GLN A CA 1
ATOM 684 C C . GLN A 1 86 ? -3.137 -1.015 19.535 1.00 90.12 86 GLN A C 1
ATOM 686 O O . GLN A 1 86 ? -3.814 -1.603 20.381 1.00 90.12 86 GLN A O 1
ATOM 691 N N . ARG A 1 87 ? -3.226 0.311 19.361 1.00 92.06 87 ARG A N 1
ATOM 692 C CA . ARG A 1 87 ? -4.195 1.140 20.097 1.00 92.06 87 ARG A CA 1
ATOM 693 C C . ARG A 1 87 ? -5.635 0.806 19.708 1.00 92.06 87 ARG A C 1
ATOM 695 O O . ARG A 1 87 ? -6.479 0.711 20.592 1.00 92.06 87 ARG A O 1
ATOM 702 N N . LEU A 1 88 ? -5.896 0.584 18.417 1.00 91.75 88 LEU A N 1
ATOM 703 C CA . LEU A 1 88 ? -7.205 0.153 17.918 1.00 91.75 88 LEU A CA 1
ATOM 704 C C . LEU A 1 88 ? -7.645 -1.181 18.544 1.00 91.75 88 LEU A C 1
ATOM 706 O O . LEU A 1 88 ? -8.794 -1.307 18.955 1.00 91.75 88 LEU A O 1
ATOM 710 N N . ILE A 1 89 ? -6.727 -2.141 18.667 1.00 87.19 89 ILE A N 1
ATOM 711 C CA . ILE A 1 89 ? -6.970 -3.460 19.274 1.00 87.19 89 ILE A CA 1
ATOM 712 C C . ILE A 1 89 ? -7.258 -3.343 20.773 1.00 87.19 89 ILE A C 1
ATOM 714 O O . ILE A 1 89 ? -8.143 -4.009 21.301 1.00 87.19 89 ILE A O 1
ATOM 718 N N . ASN A 1 90 ? -6.518 -2.475 21.461 1.00 91.19 90 ASN A N 1
ATOM 719 C CA . ASN A 1 90 ? -6.644 -2.273 22.904 1.00 91.19 90 ASN A CA 1
ATOM 720 C C . ASN A 1 90 ? -7.823 -1.358 23.285 1.00 91.19 90 ASN A C 1
ATOM 722 O O . ASN A 1 90 ? -7.966 -1.003 24.454 1.00 91.19 90 ASN A O 1
ATOM 726 N N . ALA A 1 91 ? -8.636 -0.929 22.319 1.00 93.12 91 ALA A N 1
ATOM 727 C CA . ALA A 1 91 ? -9.744 -0.024 22.562 1.00 93.12 91 ALA A CA 1
ATOM 728 C C . ALA A 1 91 ? -10.844 -0.701 23.395 1.00 93.12 91 ALA A C 1
ATOM 730 O O . ALA A 1 91 ? -11.423 -1.710 22.998 1.00 93.12 91 ALA A O 1
ATOM 731 N N . GLU A 1 92 ? -11.173 -0.109 24.542 1.00 91.31 92 GLU A N 1
ATOM 732 C CA . GLU A 1 92 ? -12.176 -0.657 25.465 1.00 91.31 92 GLU A CA 1
ATOM 733 C C . GLU A 1 92 ? -13.611 -0.284 25.069 1.00 91.31 92 GLU A C 1
ATOM 735 O O . GLU A 1 92 ? -14.572 -0.937 25.484 1.00 91.31 92 GLU A O 1
ATOM 740 N N . THR A 1 93 ? -13.779 0.775 24.271 1.00 93.69 93 THR A N 1
ATOM 741 C CA . THR A 1 93 ? -15.095 1.295 23.894 1.00 93.69 93 THR A CA 1
ATOM 742 C C . THR A 1 93 ? -15.245 1.453 22.386 1.00 93.69 93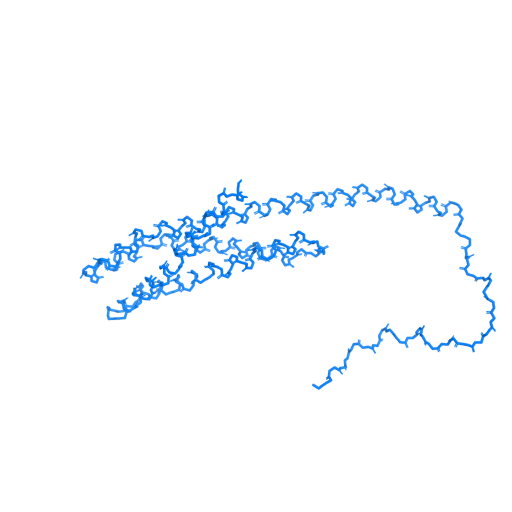 THR A C 1
ATOM 744 O O . THR A 1 93 ? -14.293 1.734 21.660 1.00 93.69 93 THR A O 1
ATOM 747 N N . ILE A 1 94 ? -16.487 1.362 21.904 1.00 91.38 94 ILE A N 1
ATOM 748 C CA . ILE A 1 94 ? -16.814 1.664 20.502 1.00 91.38 94 ILE A CA 1
ATOM 749 C C . ILE A 1 94 ? -16.430 3.107 20.135 1.00 91.38 94 ILE A C 1
ATOM 751 O O . ILE A 1 94 ? -16.038 3.374 18.999 1.00 91.38 94 ILE A O 1
ATOM 755 N N . GLY A 1 95 ? -16.533 4.042 21.086 1.00 93.44 95 GLY A N 1
ATOM 756 C CA . GLY A 1 95 ? -16.107 5.426 20.885 1.00 93.44 95 GLY A CA 1
ATOM 757 C C . GLY A 1 95 ? -14.613 5.520 20.578 1.00 93.44 95 GLY A C 1
ATOM 758 O O . GLY A 1 95 ? -14.231 6.189 19.618 1.00 93.44 95 GLY A O 1
ATOM 759 N N . ASP A 1 96 ? -13.792 4.791 21.334 1.00 94.81 96 ASP A N 1
ATOM 760 C CA . ASP A 1 96 ? -12.343 4.732 21.126 1.00 94.81 96 ASP A CA 1
ATOM 761 C C . ASP A 1 96 ? -11.990 4.026 19.817 1.00 94.81 96 ASP A C 1
ATOM 763 O O . ASP A 1 96 ? -11.177 4.542 19.058 1.00 94.81 96 ASP A O 1
ATOM 767 N N . ILE A 1 97 ? -12.669 2.921 19.483 1.00 93.25 97 ILE A N 1
ATOM 768 C CA . ILE A 1 97 ? -12.503 2.234 18.190 1.00 93.25 97 ILE A CA 1
ATOM 769 C C . ILE A 1 97 ? -12.743 3.204 17.031 1.00 93.25 97 ILE A C 1
ATOM 771 O O . ILE A 1 97 ? -11.923 3.308 16.121 1.00 93.25 97 ILE A O 1
ATOM 775 N N . ARG A 1 98 ? -13.854 3.952 17.060 1.00 92.81 98 ARG A N 1
ATOM 776 C CA . ARG A 1 98 ? -14.176 4.934 16.012 1.00 92.81 98 ARG A CA 1
ATOM 777 C C . ARG A 1 98 ? -13.129 6.040 15.936 1.00 92.81 98 ARG A C 1
ATOM 779 O O . ARG A 1 98 ? -12.757 6.438 14.837 1.00 92.81 98 ARG A O 1
ATOM 786 N N . LYS A 1 99 ? -12.655 6.527 17.083 1.00 94.06 99 LYS A N 1
ATOM 787 C CA . LYS A 1 99 ? -11.594 7.534 17.145 1.00 94.06 99 LYS A CA 1
ATOM 788 C C . LYS A 1 99 ? -10.297 7.012 16.522 1.00 94.06 99 LYS A C 1
ATOM 790 O O . LYS A 1 99 ? -9.762 7.659 15.632 1.00 94.06 99 LYS A O 1
ATOM 795 N N . TYR A 1 100 ? -9.830 5.838 16.934 1.00 93.94 100 TYR A N 1
ATOM 796 C CA . TYR A 1 100 ? -8.582 5.271 16.431 1.00 93.94 100 TYR A CA 1
ATOM 797 C C . TYR A 1 100 ? -8.667 4.875 14.958 1.00 93.94 100 TYR A C 1
ATOM 799 O O . TYR A 1 100 ? -7.695 5.056 14.235 1.00 93.94 100 TYR A O 1
ATOM 807 N N . LEU A 1 101 ? -9.828 4.425 14.471 1.00 91.75 101 LEU A N 1
ATOM 808 C CA . LEU A 1 101 ? -10.042 4.265 13.031 1.00 91.75 101 LEU A CA 1
ATOM 809 C C . LEU A 1 101 ? -9.869 5.595 12.288 1.00 91.75 101 LEU A C 1
ATOM 811 O O . LEU A 1 101 ? -9.185 5.646 11.275 1.00 91.75 101 LEU A O 1
ATOM 815 N N . LEU A 1 102 ? -10.428 6.697 12.788 1.00 90.69 102 LEU A N 1
ATOM 816 C CA . LEU A 1 102 ? -10.218 7.999 12.147 1.00 90.69 102 LEU A CA 1
ATOM 817 C C . LEU A 1 102 ? -8.740 8.418 12.158 1.00 90.69 102 LEU A C 1
ATOM 819 O O . LEU A 1 102 ? -8.257 8.933 11.150 1.00 90.69 102 LEU A O 1
ATOM 823 N N . ASP A 1 103 ? -8.017 8.133 13.244 1.00 91.50 103 ASP A N 1
ATOM 824 C CA . ASP A 1 103 ? -6.581 8.417 13.365 1.00 91.50 103 ASP A CA 1
ATOM 825 C C . ASP A 1 103 ? -5.725 7.615 12.356 1.00 91.50 103 ASP A C 1
ATOM 827 O O . ASP A 1 103 ? -4.631 8.053 12.003 1.00 91.50 103 ASP A O 1
ATOM 831 N N . LEU A 1 104 ? -6.219 6.476 11.849 1.00 91.44 104 LEU A N 1
ATOM 832 C CA . LEU A 1 104 ? -5.558 5.664 10.814 1.00 91.44 104 LEU A CA 1
ATOM 833 C C . LEU A 1 104 ? -5.748 6.206 9.390 1.00 91.44 104 LEU A C 1
ATOM 835 O O . LEU A 1 104 ? -5.002 5.829 8.486 1.00 91.44 104 LEU A O 1
ATOM 839 N N . SER A 1 105 ? -6.734 7.081 9.167 1.00 90.69 105 SER A N 1
ATOM 840 C CA . SER A 1 105 ? -7.084 7.553 7.822 1.00 90.69 105 SER A CA 1
ATOM 841 C C . SER A 1 105 ? -5.912 8.167 7.045 1.00 90.69 105 SER A C 1
ATOM 843 O O . SER A 1 105 ? -5.813 7.865 5.858 1.00 90.69 105 SER A O 1
ATOM 845 N N . PRO A 1 106 ? -5.033 9.003 7.636 1.00 91.75 106 PRO A N 1
ATOM 846 C CA . PRO A 1 106 ? -3.920 9.592 6.894 1.00 91.75 106 PRO A CA 1
ATOM 847 C C . PRO A 1 106 ? -2.953 8.545 6.336 1.00 91.75 106 PRO A C 1
ATOM 849 O O . PRO A 1 106 ? -2.538 8.661 5.188 1.00 91.75 106 PRO A O 1
ATOM 852 N N . ALA A 1 107 ? -2.653 7.504 7.114 1.00 91.81 107 ALA A N 1
ATOM 853 C CA . ALA A 1 107 ? -1.740 6.446 6.697 1.00 91.81 107 ALA A CA 1
ATOM 854 C C . ALA A 1 107 ? -2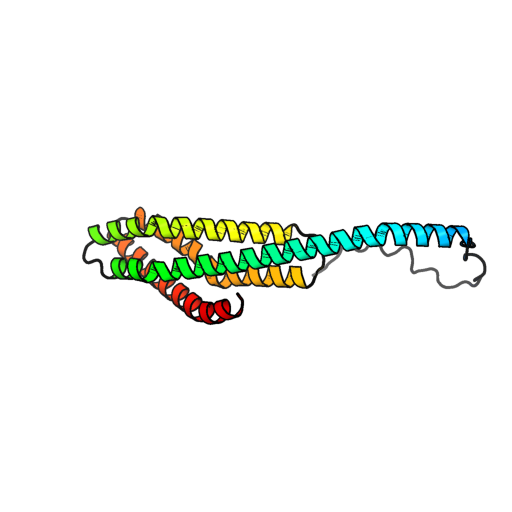.331 5.601 5.558 1.00 91.81 107 ALA A C 1
ATOM 856 O O . ALA A 1 107 ? -1.648 5.338 4.576 1.00 91.81 107 ALA A O 1
ATOM 857 N N . PHE A 1 108 ? -3.626 5.266 5.616 1.00 90.81 108 PHE A N 1
ATOM 858 C CA . PHE A 1 108 ? -4.298 4.592 4.497 1.00 90.81 108 PHE A CA 1
ATOM 859 C C . PHE A 1 108 ? -4.358 5.457 3.227 1.00 90.81 108 PHE A C 1
ATOM 861 O O . PHE A 1 108 ? -4.190 4.928 2.132 1.00 90.81 108 PHE A O 1
ATOM 868 N N . CYS A 1 109 ? -4.544 6.776 3.356 1.00 91.19 109 CYS A N 1
ATOM 869 C CA . CYS A 1 109 ? -4.465 7.690 2.212 1.00 91.19 109 CYS A CA 1
ATOM 870 C C . CYS A 1 109 ? -3.060 7.720 1.593 1.00 91.19 109 CYS A C 1
ATOM 872 O O . CYS A 1 109 ? -2.926 7.738 0.375 1.00 91.19 109 CYS A O 1
ATOM 874 N N . GLU A 1 110 ? -2.015 7.749 2.417 1.00 93.06 110 GLU A N 1
ATOM 875 C CA . GLU A 1 110 ? -0.629 7.715 1.944 1.00 93.06 110 GLU A CA 1
ATOM 876 C C . GLU A 1 110 ? -0.314 6.393 1.240 1.00 93.06 110 GLU A C 1
ATOM 878 O O . GLU A 1 110 ? 0.228 6.393 0.137 1.00 93.06 110 GLU A O 1
ATOM 883 N N . LEU A 1 111 ? -0.751 5.275 1.820 1.00 91.88 111 LEU A N 1
ATOM 884 C CA . LEU A 1 111 ? -0.599 3.955 1.227 1.00 91.88 111 LEU A CA 1
ATOM 885 C C . LEU A 1 111 ? -1.282 3.866 -0.146 1.00 91.88 111 LEU A C 1
ATOM 887 O O . LEU A 1 111 ? -0.681 3.371 -1.096 1.00 91.88 111 LEU A O 1
ATOM 891 N N . HIS A 1 112 ? -2.490 4.421 -0.285 1.00 92.00 112 HIS A N 1
ATOM 892 C CA . HIS A 1 112 ? -3.186 4.516 -1.571 1.00 92.00 112 HIS A CA 1
ATOM 893 C C . HIS A 1 112 ? -2.353 5.250 -2.632 1.00 92.00 112 HIS A C 1
ATOM 895 O O . HIS A 1 112 ? -2.192 4.755 -3.745 1.00 92.00 112 HIS A O 1
ATOM 901 N N . LEU A 1 113 ? -1.760 6.396 -2.278 1.00 93.31 113 LEU A N 1
ATOM 902 C CA . LEU A 1 113 ? -0.917 7.175 -3.193 1.00 93.31 113 LEU A CA 1
ATOM 903 C C . LEU A 1 113 ? 0.345 6.412 -3.621 1.00 93.31 113 LEU A C 1
ATOM 905 O O . LEU A 1 113 ? 0.787 6.531 -4.766 1.00 93.31 113 LEU A O 1
ATOM 909 N N . LEU A 1 114 ? 0.927 5.616 -2.723 1.00 94.88 114 LEU A N 1
ATOM 910 C CA . LEU A 1 114 ? 2.066 4.757 -3.048 1.00 94.88 114 LEU A CA 1
ATOM 911 C C . LEU A 1 114 ? 1.667 3.643 -4.029 1.00 94.88 114 LEU A C 1
ATOM 913 O O . LEU A 1 114 ? 2.406 3.365 -4.975 1.00 94.88 114 LEU A O 1
ATOM 917 N N . PHE A 1 115 ? 0.475 3.062 -3.879 1.00 93.50 115 PHE A N 1
ATOM 918 C CA . PHE A 1 115 ? -0.052 2.092 -4.843 1.00 93.50 115 PHE A CA 1
ATOM 919 C C . PHE A 1 115 ? -0.437 2.716 -6.186 1.00 93.50 115 PHE A C 1
ATOM 921 O O . PHE A 1 115 ? -0.217 2.088 -7.222 1.00 93.50 115 PHE A O 1
ATOM 928 N N . ASP A 1 116 ? -0.930 3.955 -6.209 1.00 93.25 116 ASP A N 1
ATOM 929 C CA . ASP A 1 116 ? -1.120 4.704 -7.457 1.00 93.25 116 ASP A CA 1
ATOM 930 C C . ASP A 1 116 ? 0.215 4.883 -8.190 1.00 93.25 116 ASP A C 1
ATOM 932 O O . ASP A 1 116 ? 0.302 4.686 -9.407 1.00 93.25 116 ASP A O 1
ATOM 936 N N . ARG A 1 117 ? 1.289 5.187 -7.449 1.00 94.44 117 ARG A N 1
ATOM 937 C CA . ARG A 1 117 ? 2.648 5.265 -8.001 1.00 94.44 117 ARG A CA 1
ATOM 938 C C . ARG A 1 117 ? 3.117 3.913 -8.548 1.00 94.44 117 ARG A C 1
ATOM 940 O O . ARG A 1 117 ? 3.649 3.872 -9.658 1.00 94.44 117 ARG A O 1
ATOM 947 N N . LEU A 1 118 ? 2.849 2.810 -7.842 1.00 94.25 118 LEU A N 1
ATOM 948 C CA . LEU A 1 118 ? 3.118 1.447 -8.325 1.00 94.25 118 LEU A CA 1
ATOM 949 C C . LEU A 1 118 ? 2.328 1.105 -9.604 1.00 94.25 118 LEU A C 1
ATOM 951 O O . LEU A 1 118 ? 2.862 0.505 -10.545 1.00 94.25 118 LEU A O 1
ATOM 955 N N . GLY A 1 119 ? 1.076 1.556 -9.695 1.00 92.94 119 GLY A N 1
ATOM 956 C CA . GLY A 1 119 ? 0.265 1.488 -10.914 1.00 92.94 119 GLY A CA 1
ATOM 957 C C . GLY A 1 119 ? 0.857 2.306 -12.067 1.00 92.94 119 GLY A C 1
ATOM 958 O O . GLY A 1 119 ? 0.822 1.874 -13.225 1.00 92.94 119 GLY A O 1
ATOM 959 N N . GLY A 1 120 ? 1.475 3.445 -11.752 1.00 92.75 120 GLY A N 1
ATOM 960 C CA . GLY A 1 120 ? 2.271 4.242 -12.683 1.00 92.75 120 GLY A CA 1
ATOM 961 C C . GLY A 1 120 ? 3.434 3.448 -13.279 1.00 92.75 120 GLY A C 1
ATOM 962 O O . GLY A 1 120 ? 3.528 3.345 -14.502 1.00 92.75 120 GLY A O 1
ATOM 963 N N . PHE A 1 121 ? 4.259 2.804 -12.444 1.00 92.56 121 PHE A N 1
ATOM 964 C CA . PHE A 1 121 ? 5.356 1.947 -12.922 1.00 92.56 121 PHE A CA 1
ATOM 965 C C . PHE A 1 121 ? 4.855 0.794 -13.791 1.00 92.56 121 PHE A C 1
ATOM 967 O O . PHE A 1 121 ? 5.419 0.533 -14.851 1.00 92.56 121 PHE A O 1
ATOM 974 N N . THR A 1 122 ? 3.750 0.159 -13.390 1.00 91.94 122 THR A N 1
ATOM 975 C CA . THR A 1 122 ? 3.101 -0.906 -14.171 1.00 91.94 122 THR A CA 1
ATOM 976 C C . THR A 1 122 ? 2.727 -0.409 -15.570 1.00 91.94 122 THR A C 1
ATOM 978 O O . THR A 1 122 ? 3.013 -1.065 -16.571 1.00 91.94 122 THR A O 1
ATOM 981 N N . SER A 1 123 ? 2.128 0.780 -15.655 1.00 90.00 123 SER A N 1
ATOM 982 C CA . SER A 1 123 ? 1.728 1.389 -16.926 1.00 90.00 123 SER A CA 1
ATOM 983 C C . SER A 1 123 ? 2.936 1.724 -17.805 1.00 90.00 123 SER A C 1
ATOM 985 O O . SER A 1 123 ? 2.924 1.419 -18.998 1.00 90.00 123 SER A O 1
ATOM 987 N N . CYS A 1 124 ? 3.996 2.290 -17.220 1.00 88.25 124 CYS A N 1
ATOM 988 C CA . CYS A 1 124 ? 5.248 2.570 -17.923 1.00 88.25 124 CYS A CA 1
ATOM 989 C C . CYS A 1 124 ? 5.880 1.286 -18.481 1.00 88.25 124 CYS A C 1
ATOM 991 O O . CYS A 1 124 ? 6.179 1.215 -19.672 1.00 88.25 124 CYS A O 1
ATOM 993 N N . ALA A 1 125 ? 6.009 0.245 -17.655 1.00 87.69 125 ALA A N 1
ATOM 994 C CA . ALA A 1 125 ? 6.640 -1.017 -18.038 1.00 87.69 125 ALA A CA 1
ATOM 995 C C . ALA A 1 125 ? 5.884 -1.762 -19.155 1.00 87.69 125 ALA A C 1
ATOM 997 O O . ALA A 1 125 ? 6.498 -2.470 -19.958 1.00 87.69 125 ALA A O 1
ATOM 998 N N . LEU A 1 126 ? 4.556 -1.614 -19.221 1.00 85.75 126 LEU A N 1
ATOM 999 C CA . LEU A 1 126 ? 3.723 -2.172 -20.293 1.00 85.75 126 LEU A CA 1
ATOM 1000 C C . LEU A 1 126 ? 3.770 -1.343 -21.585 1.00 85.75 126 LEU A C 1
ATOM 1002 O O . LEU A 1 126 ? 3.560 -1.895 -22.662 1.00 85.75 126 LEU A O 1
ATOM 1006 N N . GLY A 1 127 ? 4.023 -0.035 -21.487 1.00 83.25 127 GLY A N 1
ATOM 1007 C CA . GLY A 1 127 ? 4.130 0.869 -22.636 1.00 83.25 127 GLY A CA 1
ATOM 1008 C C . GLY A 1 127 ? 5.483 0.826 -23.353 1.00 83.25 127 GLY A C 1
ATOM 1009 O O . GLY A 1 127 ? 5.586 1.295 -24.485 1.00 83.25 127 GLY A O 1
ATOM 1010 N N . MET A 1 128 ? 6.513 0.267 -22.714 1.00 80.44 128 MET A N 1
ATOM 1011 C CA . MET A 1 128 ? 7.846 0.098 -23.294 1.00 80.44 128 MET A CA 1
ATOM 1012 C C . MET A 1 128 ? 7.885 -1.105 -24.254 1.00 80.44 128 MET A C 1
ATOM 1014 O O . MET A 1 128 ? 7.802 -2.259 -23.829 1.00 80.44 128 MET A O 1
ATOM 1018 N N . ASP A 1 129 ? 8.043 -0.831 -25.553 1.00 68.50 129 ASP A N 1
ATOM 1019 C CA . ASP A 1 129 ? 8.155 -1.826 -26.635 1.00 68.50 129 ASP A CA 1
ATOM 1020 C C . ASP A 1 129 ? 9.629 -2.150 -26.943 1.00 68.50 129 ASP A C 1
ATOM 1022 O O . ASP A 1 129 ? 10.137 -1.917 -28.040 1.00 68.50 129 ASP A O 1
ATOM 1026 N N . VAL A 1 130 ? 10.358 -2.611 -25.923 1.00 68.19 130 VAL A N 1
ATOM 1027 C CA . VAL A 1 130 ? 11.766 -3.009 -26.050 1.00 68.19 130 VAL A CA 1
ATOM 1028 C C . VAL A 1 130 ? 11.936 -4.401 -25.448 1.00 68.19 130 VAL A C 1
ATOM 1030 O O . VAL A 1 130 ? 11.724 -4.594 -24.254 1.00 68.19 130 VAL A O 1
ATOM 1033 N N . GLU A 1 131 ? 12.340 -5.387 -26.251 1.00 64.25 131 GLU A N 1
ATOM 1034 C CA . GLU A 1 131 ? 12.753 -6.702 -25.741 1.00 64.25 131 GLU A CA 1
ATOM 1035 C C . GLU A 1 131 ? 14.130 -6.574 -25.075 1.00 64.25 131 GLU A C 1
ATOM 1037 O O . GLU A 1 131 ? 15.177 -6.753 -25.701 1.00 64.25 131 GLU A O 1
ATOM 1042 N N . LYS A 1 132 ? 14.128 -6.218 -23.788 1.00 75.62 132 LYS A N 1
ATOM 1043 C CA . LYS A 1 132 ? 15.332 -6.087 -22.970 1.00 75.62 132 LYS A CA 1
ATOM 1044 C C . LYS A 1 132 ? 15.178 -6.914 -21.705 1.00 75.62 132 LYS A C 1
ATOM 1046 O O . LYS A 1 132 ? 14.202 -6.759 -20.980 1.00 75.62 132 LYS A O 1
ATOM 1051 N N . ARG A 1 133 ? 16.189 -7.731 -21.401 1.00 79.88 133 ARG A N 1
ATOM 1052 C CA . ARG A 1 133 ? 16.237 -8.537 -20.171 1.00 79.88 133 ARG A CA 1
ATOM 1053 C C . ARG A 1 133 ? 15.984 -7.695 -18.914 1.00 79.88 133 ARG A C 1
ATOM 1055 O O . ARG A 1 133 ? 15.255 -8.131 -18.038 1.00 79.88 133 ARG A O 1
ATOM 1062 N N . GLU A 1 134 ? 16.556 -6.495 -18.860 1.00 81.31 134 GLU A N 1
ATOM 1063 C CA . GLU A 1 134 ? 16.404 -5.561 -17.735 1.00 81.31 134 GLU A CA 1
ATOM 1064 C C . GLU A 1 134 ? 14.959 -5.057 -17.580 1.00 81.31 134 GLU A C 1
ATOM 1066 O O . GLU A 1 134 ? 14.487 -4.871 -16.465 1.00 81.31 134 GLU A O 1
ATOM 1071 N N . LEU A 1 135 ? 14.220 -4.880 -18.683 1.00 85.00 135 LEU A N 1
ATOM 1072 C CA . LEU A 1 135 ? 12.808 -4.495 -18.621 1.00 85.00 135 LEU A CA 1
ATOM 1073 C C . LEU A 1 135 ? 11.940 -5.647 -18.100 1.00 85.00 135 LEU A C 1
ATOM 1075 O O . LEU A 1 135 ? 11.000 -5.416 -17.344 1.00 85.00 135 LEU A O 1
ATOM 1079 N N . ASP A 1 136 ? 12.249 -6.885 -18.486 1.00 87.38 136 ASP A N 1
ATOM 1080 C CA . ASP A 1 136 ? 11.556 -8.061 -17.953 1.00 87.38 136 ASP A CA 1
ATOM 1081 C C . ASP A 1 136 ? 11.847 -8.255 -16.462 1.00 87.38 136 ASP A C 1
ATOM 1083 O O . ASP A 1 136 ? 10.936 -8.543 -15.693 1.00 87.38 136 ASP A O 1
ATOM 1087 N N . GLU A 1 137 ? 13.086 -8.019 -16.037 1.00 88.31 137 GLU A N 1
ATOM 1088 C CA . GLU A 1 137 ? 13.465 -8.005 -14.625 1.00 88.31 137 GLU A CA 1
ATOM 1089 C C . GLU A 1 137 ? 12.729 -6.901 -13.852 1.00 88.31 137 GLU A C 1
ATOM 1091 O O . GLU A 1 137 ? 12.144 -7.168 -12.806 1.00 88.31 137 GLU A O 1
ATOM 1096 N N . PHE A 1 138 ? 12.637 -5.685 -14.395 1.00 89.69 138 PHE A N 1
ATOM 1097 C CA . PHE A 1 138 ? 11.831 -4.608 -13.809 1.00 89.69 138 PHE A CA 1
ATOM 1098 C C . PHE A 1 138 ? 10.344 -4.982 -13.685 1.00 89.69 138 PHE A C 1
ATOM 1100 O O . PHE A 1 138 ? 9.718 -4.739 -12.653 1.00 89.69 138 PHE A O 1
ATOM 1107 N N . ARG A 1 139 ? 9.768 -5.627 -14.709 1.00 91.81 139 ARG A N 1
ATOM 1108 C CA . ARG A 1 139 ? 8.384 -6.134 -14.675 1.00 91.81 139 ARG A CA 1
ATOM 1109 C C . ARG A 1 139 ? 8.189 -7.198 -13.595 1.00 91.81 139 ARG A C 1
ATOM 1111 O O . ARG A 1 139 ? 7.148 -7.180 -12.938 1.00 91.81 139 ARG A O 1
ATOM 1118 N N . CYS A 1 140 ? 9.157 -8.098 -13.410 1.00 91.44 140 CYS A N 1
ATOM 1119 C CA . CYS A 1 140 ? 9.131 -9.087 -12.331 1.00 91.44 140 CYS A CA 1
ATOM 1120 C C . CYS A 1 140 ? 9.088 -8.401 -10.964 1.00 91.44 140 CYS A C 1
ATOM 1122 O O . CYS A 1 140 ? 8.181 -8.692 -10.192 1.00 91.44 140 CYS A O 1
ATOM 1124 N N . HIS A 1 141 ? 9.960 -7.422 -10.715 1.00 91.88 141 HIS A N 1
ATOM 1125 C CA . HIS A 1 141 ? 9.970 -6.686 -9.447 1.00 91.88 141 HIS A CA 1
ATOM 1126 C C . HIS A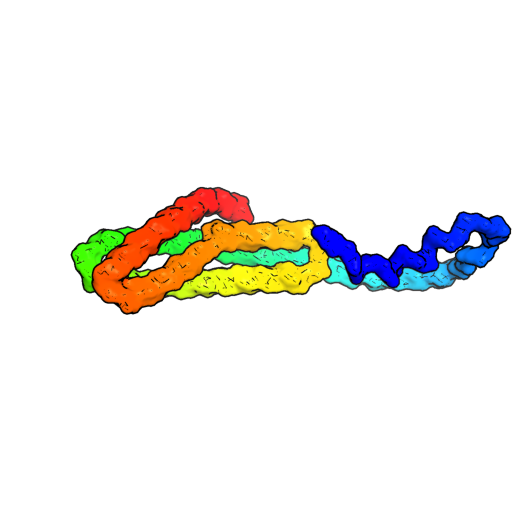 1 141 ? 8.655 -5.933 -9.188 1.00 91.88 141 HIS A C 1
ATOM 1128 O O . HIS A 1 141 ? 8.124 -5.968 -8.082 1.00 91.88 141 HIS A O 1
ATOM 1134 N N . ILE A 1 142 ? 8.058 -5.301 -10.208 1.00 93.75 142 ILE A N 1
ATOM 1135 C CA . ILE A 1 142 ? 6.721 -4.693 -10.069 1.00 93.75 142 ILE A CA 1
ATOM 1136 C C . ILE A 1 142 ? 5.680 -5.751 -9.672 1.00 93.75 142 ILE A C 1
ATOM 1138 O O . ILE A 1 142 ? 4.834 -5.496 -8.814 1.00 93.75 142 ILE A O 1
ATOM 1142 N N . ALA A 1 143 ? 5.708 -6.923 -10.310 1.00 94.44 143 ALA A N 1
ATOM 1143 C CA . ALA A 1 143 ? 4.762 -7.998 -10.031 1.00 94.44 143 ALA A CA 1
ATOM 1144 C C . ALA A 1 143 ? 4.936 -8.578 -8.618 1.00 94.44 143 ALA A C 1
ATOM 1146 O O . ALA A 1 143 ? 3.933 -8.856 -7.963 1.00 94.44 143 ALA A O 1
ATOM 1147 N N . GLU A 1 144 ? 6.175 -8.718 -8.147 1.00 92.62 144 GLU A N 1
ATOM 1148 C CA . GLU A 1 144 ? 6.503 -9.127 -6.777 1.00 92.62 144 GLU A CA 1
ATOM 1149 C C . GLU A 1 144 ? 5.932 -8.132 -5.764 1.00 92.62 144 GLU A C 1
ATOM 1151 O O . GLU A 1 144 ? 5.158 -8.534 -4.902 1.00 92.62 144 GLU A O 1
ATOM 1156 N N . LEU A 1 145 ? 6.146 -6.825 -5.956 1.00 93.12 145 LEU A N 1
ATOM 1157 C CA . LEU A 1 145 ? 5.571 -5.797 -5.078 1.00 93.12 145 LEU A CA 1
ATOM 1158 C C . LEU A 1 145 ? 4.040 -5.833 -5.026 1.00 93.12 145 LEU A C 1
ATOM 1160 O O . LEU A 1 145 ? 3.441 -5.655 -3.963 1.00 93.12 145 LEU A O 1
ATOM 1164 N N . TRP A 1 146 ? 3.380 -6.077 -6.161 1.00 94.81 146 TRP A N 1
ATOM 1165 C CA . TRP A 1 146 ? 1.932 -6.288 -6.177 1.00 94.81 146 TRP A CA 1
ATOM 1166 C C . TRP A 1 146 ? 1.517 -7.560 -5.434 1.00 94.81 146 TRP A C 1
ATOM 1168 O O . TRP A 1 146 ? 0.476 -7.554 -4.774 1.00 94.81 146 TRP A O 1
ATOM 1178 N N . GLY A 1 147 ? 2.293 -8.638 -5.548 1.00 92.38 147 GLY A N 1
ATOM 1179 C CA . GLY A 1 147 ? 2.059 -9.891 -4.833 1.00 92.38 147 GLY A CA 1
ATOM 1180 C C . GLY A 1 147 ? 2.187 -9.722 -3.322 1.00 92.38 147 GLY A C 1
ATOM 1181 O O . GLY A 1 147 ? 1.277 -10.101 -2.581 1.00 92.38 147 GLY A O 1
ATOM 1182 N N . ASP A 1 148 ? 3.269 -9.084 -2.891 1.00 91.25 148 ASP A N 1
ATOM 1183 C CA . ASP A 1 148 ? 3.633 -8.941 -1.486 1.00 91.25 148 ASP A CA 1
ATOM 1184 C C . ASP A 1 148 ? 2.758 -7.912 -0.777 1.00 91.25 148 ASP A C 1
ATOM 1186 O O . ASP A 1 148 ? 2.261 -8.174 0.316 1.00 91.25 148 ASP A O 1
ATOM 1190 N N . TYR A 1 149 ? 2.483 -6.766 -1.409 1.00 91.94 149 TYR A N 1
ATOM 1191 C CA . TYR A 1 149 ? 1.815 -5.646 -0.737 1.00 91.94 149 TYR A CA 1
ATOM 1192 C C . TYR A 1 149 ? 0.421 -5.331 -1.268 1.00 91.94 149 TYR A C 1
ATOM 1194 O O . TYR A 1 149 ? -0.359 -4.682 -0.572 1.00 91.94 149 TYR A O 1
ATOM 1202 N N . GLY A 1 150 ? 0.038 -5.802 -2.458 1.00 89.94 150 GLY A N 1
ATOM 1203 C CA . GLY A 1 150 ? -1.218 -5.401 -3.109 1.00 89.94 150 GLY A CA 1
ATOM 1204 C C . GLY A 1 150 ? -2.486 -5.695 -2.299 1.00 89.94 150 GLY A C 1
ATOM 1205 O O . GLY A 1 150 ? -3.515 -5.039 -2.475 1.00 89.94 150 GLY A O 1
ATOM 1206 N N . HIS A 1 151 ? -2.429 -6.634 -1.354 1.00 88.00 151 HIS A N 1
ATOM 1207 C CA . HIS A 1 151 ? -3.538 -6.919 -0.446 1.00 88.00 151 HIS A CA 1
ATOM 1208 C C . HIS A 1 151 ? -3.817 -5.791 0.567 1.00 88.00 151 HIS A C 1
ATOM 1210 O O . HIS A 1 151 ? -4.930 -5.707 1.091 1.00 88.00 151 HIS A O 1
ATOM 1216 N N . ALA A 1 152 ? -2.885 -4.858 0.768 1.00 88.44 152 ALA A N 1
ATOM 1217 C CA . ALA A 1 152 ? -3.109 -3.653 1.558 1.00 88.44 152 ALA A CA 1
ATOM 1218 C C . ALA A 1 152 ? -4.233 -2.758 0.991 1.00 88.44 152 ALA A C 1
ATOM 1220 O O . ALA A 1 152 ? -4.975 -2.139 1.756 1.00 88.44 152 ALA A O 1
ATOM 1221 N N . LEU A 1 153 ? -4.461 -2.766 -0.329 1.00 86.12 153 LEU A N 1
ATOM 1222 C CA . LEU A 1 153 ? -5.610 -2.082 -0.943 1.00 86.12 153 LEU A CA 1
ATOM 1223 C C . LEU A 1 153 ? -6.953 -2.699 -0.522 1.00 86.12 153 LEU A C 1
ATOM 1225 O O . LEU A 1 153 ? -7.961 -2.005 -0.376 1.00 86.12 153 LEU A O 1
ATOM 1229 N N . GLN A 1 154 ? -6.990 -4.013 -0.280 1.00 85.62 154 GLN A N 1
ATOM 1230 C CA . GLN A 1 154 ? -8.194 -4.660 0.249 1.00 85.62 154 GLN A CA 1
ATOM 1231 C C . GLN A 1 154 ? -8.461 -4.215 1.689 1.00 85.62 154 GLN A C 1
ATOM 1233 O O . GLN A 1 154 ? -9.616 -4.027 2.078 1.00 85.62 154 GLN A O 1
ATOM 1238 N N . MET A 1 155 ? -7.403 -4.000 2.474 1.00 88.12 155 MET A N 1
ATOM 1239 C CA . MET A 1 155 ? -7.527 -3.461 3.825 1.00 88.12 155 MET A CA 1
ATOM 1240 C C . MET A 1 155 ? -8.047 -2.028 3.818 1.00 88.12 155 MET A C 1
ATOM 1242 O O . MET A 1 155 ? -8.918 -1.716 4.622 1.00 88.12 155 MET A O 1
ATOM 1246 N N . GLU A 1 156 ? -7.603 -1.184 2.886 1.00 86.88 156 GLU A N 1
ATOM 1247 C CA . GLU A 1 156 ? -8.137 0.174 2.714 1.00 86.88 156 GLU A CA 1
ATOM 1248 C C . GLU A 1 156 ? -9.658 0.161 2.470 1.00 86.88 156 GLU A C 1
ATOM 1250 O O . GLU A 1 156 ? -10.425 0.912 3.085 1.00 86.88 156 GLU A O 1
ATOM 1255 N N . TYR A 1 157 ? -10.132 -0.754 1.619 1.00 86.62 157 TYR A N 1
ATOM 1256 C CA . TYR A 1 157 ? -11.562 -0.913 1.370 1.00 86.62 157 TYR A CA 1
ATOM 1257 C C . TYR A 1 157 ? -12.329 -1.300 2.643 1.00 86.62 157 TYR A C 1
ATOM 1259 O O . TYR A 1 157 ? -13.374 -0.720 2.957 1.00 86.62 157 TYR A O 1
ATOM 1267 N N . ILE A 1 158 ? -11.803 -2.255 3.408 1.00 87.69 158 ILE A N 1
ATOM 1268 C CA . ILE A 1 158 ? -12.432 -2.724 4.649 1.00 87.69 158 ILE A CA 1
ATOM 1269 C C . ILE A 1 158 ? -12.377 -1.645 5.728 1.00 87.69 158 ILE A C 1
ATOM 1271 O O . ILE A 1 158 ? -13.361 -1.441 6.435 1.00 87.69 158 ILE A O 1
ATOM 1275 N N . PHE A 1 159 ? -11.294 -0.879 5.793 1.00 88.56 159 PHE A N 1
ATOM 1276 C CA . PHE A 1 159 ? -11.175 0.309 6.623 1.00 88.56 159 PHE A CA 1
ATOM 1277 C C . PHE A 1 159 ? -12.296 1.316 6.318 1.00 88.56 159 PHE A C 1
ATOM 1279 O O . PHE A 1 159 ? -13.031 1.729 7.222 1.00 88.56 159 PHE A O 1
ATOM 1286 N N . SER A 1 160 ? -12.517 1.634 5.038 1.00 87.38 160 SER A N 1
ATOM 1287 C CA . SER A 1 160 ? -13.610 2.516 4.601 1.00 87.38 160 SER A CA 1
ATOM 1288 C C . SER A 1 160 ? -14.993 1.983 4.992 1.00 87.38 160 SER A C 1
ATOM 1290 O O . SER A 1 160 ? -15.896 2.765 5.319 1.00 87.38 160 SER A O 1
ATOM 1292 N N . LEU A 1 161 ? -15.177 0.658 4.975 1.00 88.19 161 LEU A N 1
ATOM 1293 C CA . LEU A 1 161 ? -16.399 0.016 5.455 1.00 88.19 161 LEU A CA 1
ATOM 1294 C C . LEU A 1 161 ? -16.544 0.152 6.971 1.00 88.19 161 LEU A C 1
ATOM 1296 O O . LEU A 1 161 ? -17.599 0.596 7.418 1.00 88.19 161 LEU A O 1
ATOM 1300 N N . CYS A 1 162 ? -15.510 -0.155 7.757 1.00 88.25 162 CYS A N 1
ATOM 1301 C CA . CYS A 1 162 ? -15.510 -0.017 9.217 1.00 88.25 162 CYS A CA 1
ATOM 1302 C C . CYS A 1 162 ? -15.953 1.382 9.652 1.00 88.25 162 CYS A C 1
ATOM 1304 O O . CYS A 1 162 ? -16.848 1.511 10.485 1.00 88.25 162 CYS A O 1
ATOM 1306 N N . CYS A 1 163 ? -15.458 2.431 8.994 1.00 84.75 163 CYS A N 1
ATOM 1307 C CA . CYS A 1 163 ? -15.869 3.814 9.257 1.00 84.75 163 CYS A CA 1
ATOM 1308 C C . CYS A 1 163 ? -17.383 4.074 9.083 1.00 84.75 163 CYS A C 1
ATOM 1310 O O . CYS A 1 163 ? -17.914 5.038 9.635 1.00 84.75 163 CYS A O 1
ATOM 1312 N N . LYS A 1 164 ? -18.097 3.219 8.339 1.00 87.00 164 LYS A N 1
ATOM 1313 C CA . LYS A 1 164 ? -19.531 3.338 8.016 1.00 87.00 164 LYS A CA 1
ATOM 1314 C C . LYS A 1 164 ? -20.412 2.301 8.727 1.00 87.00 164 LYS A C 1
ATOM 1316 O O . LYS A 1 164 ? -21.637 2.389 8.636 1.00 87.00 164 LYS A O 1
ATOM 1321 N N . LEU A 1 165 ? -19.829 1.311 9.405 1.00 85.75 165 LEU A N 1
ATOM 1322 C CA . LEU A 1 165 ? -20.571 0.209 10.022 1.00 85.75 165 LEU A CA 1
ATOM 1323 C C . LEU A 1 165 ? -21.195 0.591 11.379 1.00 85.75 165 LEU A C 1
ATOM 1325 O O . LEU A 1 165 ? -20.732 1.472 12.111 1.00 85.75 165 LEU A O 1
ATOM 1329 N N . GLY A 1 166 ? -22.286 -0.106 11.713 1.00 80.88 166 GLY A N 1
ATOM 1330 C CA . GLY A 1 166 ? -22.872 -0.109 13.055 1.00 80.88 166 GLY A CA 1
ATOM 1331 C C . GLY A 1 166 ? -22.084 -1.008 14.012 1.00 80.88 166 GLY A C 1
ATOM 1332 O O . GLY A 1 166 ? -21.380 -1.918 13.577 1.00 80.88 166 GLY A O 1
ATOM 1333 N N . ASP A 1 167 ? -22.243 -0.777 15.311 1.00 83.38 167 ASP A N 1
ATOM 1334 C CA . ASP A 1 167 ? -21.296 -1.203 16.352 1.00 83.38 167 ASP A CA 1
ATOM 1335 C C . ASP A 1 167 ? -20.970 -2.708 16.366 1.00 83.38 167 ASP A C 1
ATOM 1337 O O . ASP A 1 167 ? -19.806 -3.081 16.451 1.00 83.38 167 ASP A O 1
ATOM 1341 N N . ALA A 1 168 ? -21.957 -3.594 16.187 1.00 79.00 168 ALA A N 1
ATOM 1342 C CA . ALA A 1 168 ? -21.701 -5.041 16.173 1.00 79.00 168 ALA A CA 1
ATOM 1343 C C . ALA A 1 168 ? -20.865 -5.506 14.962 1.00 79.00 168 ALA A C 1
ATOM 1345 O O . ALA A 1 168 ? -20.064 -6.430 15.074 1.00 79.00 168 ALA A O 1
ATOM 1346 N N . LYS A 1 169 ? -21.042 -4.870 13.797 1.00 86.94 169 LYS A N 1
ATOM 1347 C CA . LYS A 1 169 ? -20.272 -5.183 12.580 1.00 86.94 169 LYS A CA 1
ATOM 1348 C C . LYS A 1 169 ? -18.923 -4.466 12.557 1.00 86.94 169 LYS A C 1
ATOM 1350 O O . LYS A 1 169 ? -18.015 -4.913 11.868 1.00 86.94 169 LYS A O 1
ATOM 1355 N N . LEU A 1 170 ? -18.804 -3.368 13.302 1.00 88.69 170 LEU A N 1
ATOM 1356 C CA . LEU A 1 170 ? -17.568 -2.612 13.451 1.00 88.69 170 LEU A CA 1
ATOM 1357 C C . LEU A 1 170 ? -16.473 -3.467 14.093 1.00 88.69 170 LEU A C 1
ATOM 1359 O O . LEU A 1 170 ? -15.390 -3.558 13.529 1.00 88.69 170 LEU A O 1
ATOM 1363 N N . CYS A 1 171 ? -16.769 -4.134 15.213 1.00 86.06 171 CYS A N 1
ATOM 1364 C CA . CYS A 1 171 ? -15.782 -4.979 15.894 1.00 86.06 171 CYS A CA 1
ATOM 1365 C C . CYS A 1 171 ? -15.270 -6.107 14.988 1.00 86.06 171 CYS A C 1
ATOM 1367 O O . CYS A 1 171 ? -14.066 -6.295 14.878 1.00 86.06 171 CYS A O 1
ATOM 1369 N N . GLN A 1 172 ? -16.166 -6.779 14.257 1.00 87.00 172 GLN A N 1
ATOM 1370 C CA . GLN A 1 172 ? -15.784 -7.830 13.302 1.00 87.00 172 GLN A CA 1
ATOM 1371 C C . GLN A 1 172 ? -14.888 -7.298 12.176 1.00 87.00 172 GLN A C 1
ATOM 1373 O O . GLN A 1 172 ? -13.934 -7.953 11.766 1.00 87.00 172 GLN A O 1
ATOM 1378 N N . GLY A 1 173 ? -15.186 -6.100 11.666 1.00 89.44 173 GLY A N 1
ATOM 1379 C CA . GLY A 1 173 ? -14.353 -5.461 10.652 1.00 89.44 173 GLY A CA 1
ATOM 1380 C C . GLY A 1 173 ? -12.969 -5.075 11.184 1.00 89.44 173 GLY A C 1
ATOM 1381 O O . GLY A 1 173 ? -11.982 -5.218 10.470 1.00 89.44 173 GLY A O 1
ATOM 1382 N N . VAL A 1 174 ? -12.880 -4.634 12.441 1.00 90.19 174 VAL A N 1
ATOM 1383 C CA . VAL A 1 174 ? -11.606 -4.314 13.106 1.00 90.19 174 VAL A CA 1
ATOM 1384 C C . VAL A 1 174 ? -10.762 -5.566 13.344 1.00 90.19 174 VAL A C 1
ATOM 1386 O O . VAL A 1 174 ? -9.573 -5.540 13.042 1.00 90.19 174 VAL A O 1
ATOM 1389 N N . GLU A 1 175 ? -11.364 -6.663 13.807 1.00 88.19 175 GLU A N 1
ATOM 1390 C CA . GLU A 1 175 ? -10.681 -7.958 13.961 1.00 88.19 175 GLU A CA 1
ATOM 1391 C C . GLU A 1 175 ? -10.085 -8.435 12.629 1.00 88.19 175 GLU A C 1
ATOM 1393 O O . GLU A 1 175 ? -8.926 -8.841 12.568 1.00 88.19 175 GLU A O 1
ATOM 1398 N N . TYR A 1 176 ? -10.842 -8.307 11.536 1.00 89.44 176 TYR A N 1
ATOM 1399 C CA . TYR A 1 176 ? -10.342 -8.648 10.206 1.00 89.44 176 TYR A CA 1
ATOM 1400 C C . TYR A 1 176 ? -9.183 -7.740 9.764 1.00 89.44 176 TYR A C 1
ATOM 1402 O O . TYR A 1 176 ? -8.183 -8.218 9.229 1.00 89.44 176 TYR A O 1
ATOM 1410 N N . LEU A 1 177 ? -9.302 -6.422 9.972 1.00 90.25 177 LEU A N 1
ATOM 1411 C CA . LEU A 1 177 ? -8.230 -5.476 9.641 1.00 90.25 177 LEU A CA 1
ATOM 1412 C C . LEU A 1 177 ? -6.951 -5.782 10.421 1.00 90.25 177 LEU A C 1
ATOM 1414 O O . LEU A 1 177 ? -5.864 -5.674 9.862 1.00 90.25 177 LEU A O 1
ATOM 1418 N N . GLN A 1 178 ? -7.080 -6.177 11.688 1.00 87.19 178 GLN A N 1
ATOM 1419 C CA . GLN A 1 178 ? -5.954 -6.603 12.509 1.00 87.19 178 GLN A CA 1
ATOM 1420 C C . GLN A 1 178 ? -5.265 -7.833 11.915 1.00 87.19 178 GLN A C 1
ATOM 1422 O O . GLN A 1 178 ? -4.047 -7.808 11.762 1.00 87.19 178 GLN A O 1
ATOM 1427 N N . GLU A 1 179 ? -6.019 -8.884 11.580 1.00 88.75 179 GLU A N 1
ATOM 1428 C CA . GLU A 1 179 ? -5.459 -10.117 11.011 1.00 88.75 179 GLU A CA 1
ATOM 1429 C C . GLU A 1 179 ? -4.599 -9.804 9.781 1.00 88.75 179 GLU A C 1
ATOM 1431 O O . GLU A 1 179 ? -3.429 -10.174 9.724 1.00 88.75 179 GLU A O 1
ATOM 1436 N N . LYS A 1 180 ? -5.146 -9.028 8.839 1.00 89.88 180 LYS A N 1
ATOM 1437 C CA . LYS A 1 180 ? -4.432 -8.676 7.606 1.00 89.88 180 LYS A CA 1
ATOM 1438 C C . LYS A 1 180 ? -3.248 -7.741 7.840 1.00 89.88 180 LYS A C 1
ATOM 1440 O O . LYS A 1 180 ? -2.247 -7.851 7.140 1.00 89.88 180 LYS A O 1
ATOM 1445 N N . MET A 1 181 ? -3.330 -6.849 8.828 1.00 90.00 181 MET A N 1
ATOM 1446 C CA . MET A 1 181 ? -2.201 -5.986 9.180 1.00 90.00 181 MET A CA 1
ATOM 1447 C C . MET A 1 181 ? -1.039 -6.787 9.769 1.00 90.00 181 MET A C 1
ATOM 1449 O O . MET A 1 181 ? 0.115 -6.497 9.467 1.00 90.00 181 MET A O 1
ATOM 1453 N N . CYS A 1 182 ? -1.325 -7.799 10.591 1.00 87.50 182 CYS A N 1
ATOM 1454 C CA . CYS A 1 182 ? -0.290 -8.685 11.113 1.00 87.50 182 CYS A CA 1
ATOM 1455 C C . CYS A 1 182 ? 0.413 -9.450 9.986 1.00 87.50 182 CYS A C 1
ATOM 1457 O O . CYS A 1 182 ? 1.641 -9.503 9.992 1.00 87.50 182 CYS A O 1
ATOM 1459 N N . ASP A 1 183 ? -0.342 -9.974 9.016 1.00 89.19 183 ASP A N 1
ATOM 1460 C CA . ASP A 1 183 ? 0.221 -10.655 7.844 1.00 89.19 183 ASP A CA 1
ATOM 1461 C C . ASP A 1 183 ? 1.173 -9.719 7.065 1.00 89.19 183 ASP A C 1
ATOM 1463 O O . ASP A 1 183 ? 2.328 -10.074 6.830 1.00 89.19 183 ASP A O 1
ATOM 1467 N N . LEU A 1 184 ? 0.740 -8.486 6.758 1.00 89.19 184 LEU A N 1
ATOM 1468 C CA . LEU A 1 184 ? 1.576 -7.481 6.078 1.00 89.19 184 LEU A CA 1
ATOM 1469 C C . LEU A 1 184 ? 2.849 -7.136 6.851 1.00 89.19 184 LEU A C 1
ATOM 1471 O O . LEU A 1 184 ? 3.917 -7.000 6.262 1.00 89.19 184 LEU A O 1
ATOM 1475 N N . GLN A 1 185 ? 2.751 -6.972 8.169 1.00 87.88 185 GLN A N 1
ATOM 1476 C CA . GLN A 1 185 ? 3.901 -6.603 8.993 1.00 87.88 185 GLN A CA 1
ATOM 1477 C C . GLN A 1 185 ? 4.968 -7.694 9.038 1.00 87.88 185 GLN A C 1
ATOM 1479 O O . GLN A 1 185 ? 6.147 -7.368 9.159 1.00 87.88 185 GLN A O 1
ATOM 1484 N N . VAL A 1 186 ? 4.573 -8.967 8.943 1.00 87.25 186 VAL A N 1
ATOM 1485 C CA . VAL A 1 186 ? 5.521 -10.082 8.827 1.00 87.25 186 VAL A CA 1
ATOM 1486 C C . VAL A 1 186 ? 6.253 -10.006 7.490 1.00 87.25 186 VAL A C 1
ATOM 1488 O O . VAL A 1 186 ? 7.480 -10.009 7.489 1.00 87.25 186 VAL A O 1
ATOM 1491 N N . VAL A 1 187 ? 5.521 -9.827 6.385 1.00 87.75 187 VAL A N 1
ATOM 1492 C CA . VAL A 1 187 ? 6.117 -9.668 5.046 1.00 87.75 187 VAL A CA 1
ATOM 1493 C C . VAL A 1 187 ? 7.082 -8.478 5.009 1.00 87.75 187 VAL A C 1
ATOM 1495 O O . VAL A 1 187 ? 8.202 -8.608 4.526 1.00 87.75 187 VAL A O 1
ATOM 1498 N N . CYS A 1 188 ? 6.703 -7.325 5.571 1.00 86.44 188 CYS A N 1
ATOM 1499 C CA . CYS A 1 188 ? 7.596 -6.164 5.654 1.00 86.44 188 CYS A CA 1
ATOM 1500 C C . CYS A 1 188 ? 8.851 -6.436 6.487 1.00 86.44 188 CYS A C 1
ATOM 1502 O O . CYS A 1 188 ? 9.923 -5.980 6.111 1.00 86.44 188 CYS A O 1
ATOM 1504 N N . ALA A 1 189 ? 8.741 -7.152 7.609 1.00 83.81 189 ALA A N 1
ATOM 1505 C CA . ALA A 1 189 ? 9.896 -7.454 8.452 1.00 83.81 189 ALA A CA 1
ATOM 1506 C C . ALA A 1 189 ? 10.894 -8.390 7.752 1.00 83.81 189 ALA A C 1
ATOM 1508 O O . ALA A 1 189 ? 12.095 -8.173 7.861 1.00 83.81 189 ALA A O 1
ATOM 1509 N N . GLU A 1 190 ? 10.402 -9.393 7.020 1.00 84.44 190 GLU A N 1
ATOM 1510 C CA . GLU A 1 190 ? 11.238 -10.304 6.225 1.00 84.44 190 GLU A CA 1
ATOM 1511 C C . GLU A 1 190 ? 11.883 -9.586 5.028 1.00 84.44 190 GLU A C 1
ATOM 1513 O O . GLU A 1 190 ? 13.034 -9.840 4.688 1.00 84.44 190 GLU A O 1
ATOM 1518 N N . SER A 1 191 ? 11.147 -8.658 4.414 1.00 81.56 191 SER A N 1
ATOM 1519 C CA . SER A 1 191 ? 11.562 -7.921 3.218 1.00 81.56 191 SER A CA 1
ATOM 1520 C C . SER A 1 191 ? 12.558 -6.788 3.497 1.00 81.56 191 SER A C 1
ATOM 1522 O O . SER A 1 191 ? 13.480 -6.584 2.705 1.00 81.56 191 SER A O 1
ATOM 1524 N N . MET A 1 192 ? 12.409 -6.063 4.615 1.00 75.62 192 MET A N 1
ATOM 1525 C CA . MET A 1 192 ? 13.256 -4.904 4.939 1.00 75.62 192 MET A CA 1
ATOM 1526 C C . MET A 1 192 ? 14.731 -5.278 5.098 1.00 75.62 192 MET A C 1
ATOM 1528 O O . MET A 1 192 ? 15.593 -4.521 4.661 1.00 75.62 192 MET A O 1
ATOM 1532 N N . GLU A 1 193 ? 15.023 -6.445 5.686 1.00 71.62 193 GLU A N 1
ATOM 1533 C CA . GLU A 1 193 ? 16.405 -6.929 5.830 1.00 71.62 193 GLU A CA 1
ATOM 1534 C C . GLU A 1 193 ? 17.092 -7.079 4.468 1.00 71.62 193 GLU A C 1
ATOM 1536 O O . GLU A 1 193 ? 18.282 -6.811 4.344 1.00 71.62 193 GLU A O 1
ATOM 1541 N N . GLN A 1 194 ? 16.334 -7.457 3.438 1.00 72.19 194 GLN A N 1
ATOM 1542 C CA . GLN A 1 194 ? 16.853 -7.598 2.085 1.00 72.19 194 GLN A CA 1
ATOM 1543 C C . GLN A 1 194 ? 16.923 -6.253 1.346 1.00 72.19 194 GLN A C 1
ATOM 1545 O O . GLN A 1 194 ? 17.869 -6.004 0.608 1.00 72.19 194 GLN A O 1
ATOM 1550 N N . LEU A 1 195 ? 15.962 -5.353 1.575 1.00 71.50 195 LEU A N 1
ATOM 1551 C CA . LEU A 1 195 ? 15.929 -4.041 0.924 1.00 71.50 195 LEU A CA 1
ATOM 1552 C C . LEU A 1 195 ? 17.062 -3.104 1.377 1.00 71.50 195 LEU A C 1
ATOM 1554 O O . LEU A 1 195 ? 17.545 -2.317 0.569 1.00 71.50 195 LEU A O 1
ATOM 1558 N N . GLU A 1 196 ? 17.500 -3.178 2.639 1.00 67.50 196 GLU A N 1
ATOM 1559 C CA . GLU A 1 196 ? 18.656 -2.403 3.124 1.00 67.50 196 GLU A CA 1
ATOM 1560 C C . GLU A 1 196 ? 19.975 -2.800 2.436 1.00 67.50 196 GLU A C 1
ATOM 1562 O O . GLU A 1 196 ? 20.898 -1.990 2.389 1.00 67.50 196 GLU A O 1
ATOM 1567 N N . GLU A 1 197 ? 20.079 -4.022 1.902 1.00 67.81 197 GLU A N 1
ATOM 1568 C CA . GLU A 1 197 ? 21.244 -4.472 1.126 1.00 67.81 197 GLU A CA 1
ATOM 1569 C C . GLU A 1 197 ? 21.176 -4.037 -0.350 1.00 67.81 197 GLU A C 1
ATOM 1571 O O . GLU A 1 197 ? 22.219 -3.898 -0.996 1.00 67.81 197 GLU A O 1
ATOM 1576 N N . ASP A 1 198 ? 19.964 -3.813 -0.869 1.00 63.81 198 ASP A N 1
ATOM 1577 C CA . ASP A 1 198 ? 19.688 -3.478 -2.271 1.00 63.81 198 ASP A CA 1
ATOM 1578 C C . ASP A 1 198 ? 19.731 -1.958 -2.572 1.00 63.81 198 ASP A C 1
ATOM 1580 O O . ASP A 1 198 ? 19.725 -1.571 -3.746 1.00 63.81 198 ASP A O 1
ATOM 1584 N N . LEU A 1 199 ? 19.767 -1.097 -1.541 1.00 61.12 199 LEU A N 1
ATOM 1585 C CA . LEU A 1 199 ? 19.825 0.380 -1.624 1.00 61.12 199 LEU A CA 1
ATOM 1586 C C . LEU A 1 199 ? 21.219 0.956 -1.336 1.00 61.12 199 LEU A C 1
ATOM 1588 O O . LEU A 1 199 ? 21.598 1.923 -2.040 1.00 61.12 199 LEU A O 1
#

pLDDT: mean 77.42, std 19.33, range [28.72, 94.88]

Secondary structure (DSSP, 8-state):
----SS-SSS-SSSS-------TTS------HHHHHHHHHHHHHHHHHHHHHHHHHHHHHHHHHHHHHHHHHHHHHHHHHTHHHHHHHHT--SHHHHHHHHHHHHHHHHHHHHHHHHHHHHHHHHHH-----HHHHHHHHHHHHHHHHHTTHHHHHHHHHHHTT--HHHHHHHHHHHHHHHHHHHHHHHHHHHHHHHH-

Organism: Ajellomyces capsulatus (NCBI:txid5037)

Sequence (199 aa):
MFVHTHIAKYKSLSTELHTTTNTRTFIKSISASSCLSIMESLDSALPEVRQDIEQNIADLDDLYSALLQTRWDIEQNISNLKEPFQRLINAETIGDIRKYLLDLSPAFCELHLLFDRLGGF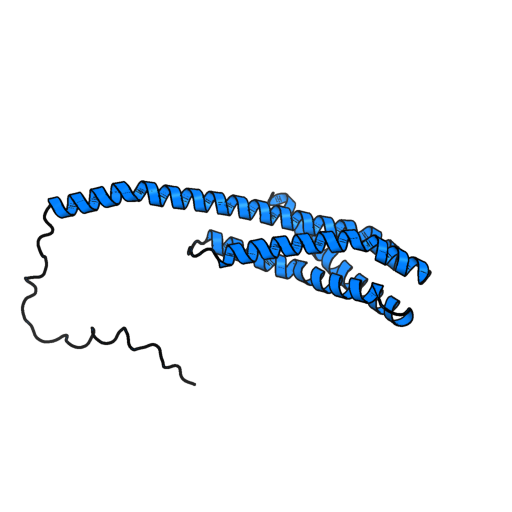TSCALGMDVEKRELDEFRCHIAELWGDYGHALQMEYIFSLCCKLGDAKLCQGVEYLQEKMCDLQVVCAESMEQLEEDL

Radius of gyration: 29.25 Å; chains: 1; bounding box: 54×39×90 Å